Protein AF-0000000084409518 (afdb_homodimer)

Foldseek 3Di:
DPPPPPPPPPPPPPPPPPPPPPPLPAQPQPFKFKKKWFFDPVFKADDPPFDPVDQQSQAQHKIWGKTWMAGDFPVPDPHTFAIKTWMWRWNGADPVQRKTKIKIWIKGFGDDPPDTQKIWIWIGIDIFAAQDKDKTWTPAMDHLQGQWTDIWIWGHHHGSTMIMTIDGTDSVRPSND/DDDPPPPDDPVPPPPPPPPDPPPPPPPFDQDKFKKKWFFDPVFKADDPPFDPVDQQSQAQHKIWGKTWMAGDFPVPDPHTFAIKTWMWRWNGADPVQRKTKIKIWIKGFGDDPPDTQKIWIWIGIDIFAAQDKDKTWTPAMDHLQGRWTDIWIWGHHHGSTMIMTIDGTDVVRPNRD

Solvent-accessible surface area (backbone atoms only — not comparable to full-atom values): 18594 Å² total; per-residue (Å²): 135,85,80,78,79,78,79,77,77,79,77,77,78,79,76,76,80,75,75,76,77,74,73,74,68,73,48,80,49,84,49,74,47,44,29,15,39,40,59,40,79,87,42,53,42,59,57,91,92,56,58,85,86,39,61,63,73,39,24,22,35,61,37,35,41,54,21,50,21,20,49,37,65,81,67,75,54,84,49,72,35,35,36,37,41,38,38,31,39,29,63,36,49,41,78,90,77,56,36,31,47,32,38,33,44,40,31,42,38,30,39,60,84,95,42,76,49,27,28,42,32,33,42,36,77,35,68,43,21,61,71,34,72,50,69,24,17,21,54,28,30,34,67,72,31,35,61,30,32,17,33,35,36,38,35,24,69,35,54,90,37,30,36,25,36,39,38,36,44,38,75,80,21,57,45,42,92,136,79,76,75,77,69,80,76,74,81,70,74,71,75,76,73,73,75,68,76,77,65,73,67,67,77,82,60,53,42,62,67,50,42,28,14,38,40,60,40,78,89,42,52,28,45,33,84,91,56,58,86,85,39,61,64,74,38,42,77,35,52,38,34,40,53,19,50,20,19,48,37,64,82,66,74,50,86,50,72,35,35,36,38,38,36,39,30,40,29,71,38,50,42,78,91,77,55,34,32,47,30,40,33,45,39,30,42,37,33,41,62,83,93,42,76,49,27,29,42,32,35,43,40,80,36,64,45,21,58,70,35,71,52,72,27,50,35,44,13,6,20,67,73,30,36,46,30,33,42,36,34,36,39,36,25,67,36,53,90,39,31,38,24,37,40,37,38,41,41,47,80,21,60,69,46,111

pLDDT: mean 82.07, std 25.5, range [19.03, 98.88]

Sequence (354 aa):
MASVRCVALMVAALALLAGSASAQPPEGCMKTFAVTEKADPATFVVPTGVDPNNMTALTGISAGFTNPVVFGGSGNSNRTAGISHGFCYYFGYDAKEEKTYNYCHTTLVFYYGPAPIGSITFSGPFSDWADSVFENAISGGTGWFAGANGVVKVEVKSALEQYKYVVRLDEKSRQCKMASVRCVALMVAALALLAGSASAQPPEGCMKTFAVTEKADPATFVVPTGVDPNNMTALTGISAGFTNPVVFGGSGNSNRTAGISHGFCYYFGYDAKEEKTYNYCHTTLVFYYGPAPIGSITFSGPFSDWADSVFENAISGGTGWFAGANGVVKVEVKSALEQYKYVVRLDEKSRQCK

InterPro domains:
  IPR034871 Allene oxide cyclase superfamily [SSF141493] (65-157)
  IPR044859 Allene oxide cyclase/Dirigent protein [G3DSA:2.40.480.10] (20-175)

Structure (mmCIF, N/CA/C/O backbone):
data_AF-0000000084409518-model_v1
#
loop_
_entity.id
_entity.type
_entity.pdbx_description
1 polymer 'Dirigent protein'
#
loop_
_atom_site.group_PDB
_atom_site.id
_atom_site.type_symbol
_atom_site.label_atom_id
_atom_site.label_alt_id
_atom_site.label_comp_id
_atom_site.label_asym_id
_atom_site.label_entity_id
_atom_site.label_seq_id
_atom_site.pdbx_PDB_ins_code
_atom_site.Cartn_x
_atom_site.Cartn_y
_atom_site.Cartn_z
_atom_site.occupancy
_atom_site.B_iso_or_equiv
_atom_site.auth_seq_id
_atom_site.auth_comp_id
_atom_site.auth_asym_id
_atom_site.auth_atom_id
_atom_site.pdbx_PDB_model_num
ATOM 1 N N . MET A 1 1 ? 4.258 46.781 -66.312 1 28.88 1 MET A N 1
ATOM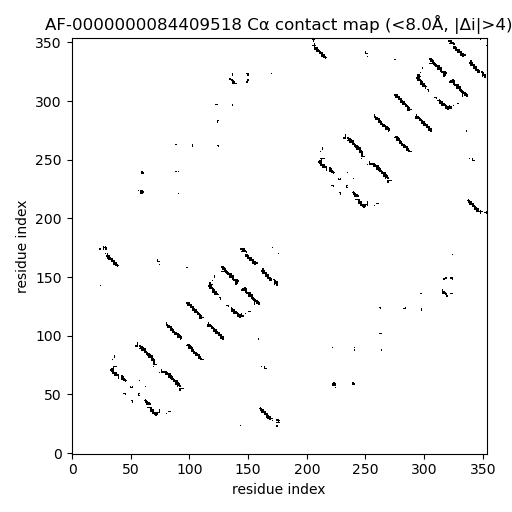 2 C CA . MET A 1 1 ? 4.871 47.125 -65.062 1 28.88 1 MET A CA 1
ATOM 3 C C . MET A 1 1 ? 4.445 46.125 -64 1 28.88 1 MET A C 1
ATOM 5 O O . MET A 1 1 ? 3.287 46.094 -63.562 1 28.88 1 MET A O 1
ATOM 9 N N . ALA A 1 2 ? 4.969 44.812 -64.125 1 32.59 2 ALA A N 1
ATOM 10 C CA . ALA A 1 2 ? 4.684 43.594 -63.344 1 32.59 2 ALA A CA 1
ATOM 11 C C . ALA A 1 2 ? 5 43.781 -61.875 1 32.59 2 ALA A C 1
ATOM 13 O O . ALA A 1 2 ? 6.094 44.219 -61.531 1 32.59 2 ALA A O 1
ATOM 14 N N . SER A 1 3 ? 3.971 44.094 -61.031 1 30.91 3 SER A N 1
ATOM 15 C CA . SER A 1 3 ? 3.998 44.375 -59.594 1 30.91 3 SER A CA 1
ATOM 16 C C . SER A 1 3 ? 4.586 43.188 -58.844 1 30.91 3 SER A C 1
ATOM 18 O O . SER A 1 3 ? 4.082 42.062 -58.906 1 30.91 3 SER A O 1
ATOM 20 N N . VAL A 1 4 ? 5.906 43.125 -58.781 1 33 4 VAL A N 1
ATOM 21 C CA . VAL A 1 4 ? 6.625 42.094 -58.031 1 33 4 VAL A CA 1
ATOM 22 C C . VAL A 1 4 ? 6.199 42.156 -56.562 1 33 4 VAL A C 1
ATOM 24 O O . VAL A 1 4 ? 6.32 43.219 -55.906 1 33 4 VAL A O 1
ATOM 27 N N . ARG A 1 5 ? 5.16 41.344 -56.156 1 30.31 5 ARG A N 1
ATOM 28 C CA . ARG A 1 5 ? 4.664 41.188 -54.781 1 30.31 5 ARG A CA 1
ATOM 29 C C . ARG A 1 5 ? 5.785 40.75 -53.844 1 30.31 5 ARG A C 1
ATOM 31 O O . ARG A 1 5 ? 6.523 39.812 -54.125 1 30.31 5 ARG A O 1
ATOM 38 N N . CYS A 1 6 ? 6.383 41.688 -53.062 1 27.08 6 CYS A N 1
ATOM 39 C CA . CYS A 1 6 ? 7.363 41.531 -52 1 27.08 6 CYS A CA 1
ATOM 40 C C . CYS A 1 6 ? 6.922 40.469 -51 1 27.08 6 CYS A C 1
ATOM 42 O O . CYS A 1 6 ? 5.805 40.531 -50.469 1 27.08 6 CYS A O 1
ATOM 44 N N . VAL A 1 7 ? 7.426 39.219 -51.094 1 30.03 7 VAL A N 1
ATOM 45 C CA . VAL A 1 7 ? 7.316 38.094 -50.219 1 30.03 7 VAL A CA 1
ATOM 46 C C . VAL A 1 7 ? 7.75 38.469 -48.781 1 30.03 7 VAL A C 1
ATOM 48 O O . VAL A 1 7 ? 8.906 38.844 -48.562 1 30.03 7 VAL A O 1
ATOM 51 N N . ALA A 1 8 ? 6.863 39.156 -48 1 28.28 8 ALA A N 1
ATOM 52 C CA . ALA A 1 8 ? 7.141 39.5 -46.594 1 28.28 8 ALA A CA 1
ATOM 53 C C . ALA A 1 8 ? 7.559 38.281 -45.781 1 28.28 8 ALA A C 1
ATOM 55 O O . ALA A 1 8 ? 6.871 37.25 -45.781 1 28.28 8 ALA A O 1
ATOM 56 N N . LEU A 1 9 ? 8.883 38.156 -45.594 1 28.94 9 LEU A N 1
ATOM 57 C CA . LEU A 1 9 ? 9.562 37.219 -44.688 1 28.94 9 LEU A CA 1
ATOM 58 C C . LEU A 1 9 ? 9.016 37.312 -43.281 1 28.94 9 LEU A C 1
ATOM 60 O O . LEU A 1 9 ? 9.125 38.344 -42.625 1 28.94 9 LEU A O 1
ATOM 64 N N . MET A 1 10 ? 7.91 36.594 -42.969 1 25.75 10 MET A N 1
ATOM 65 C CA . MET A 1 10 ? 7.379 36.562 -41.625 1 25.75 10 MET A CA 1
ATOM 66 C C . MET A 1 10 ? 8.414 36.031 -40.656 1 25.75 10 MET A C 1
ATOM 68 O O . MET A 1 10 ? 8.898 34.906 -40.812 1 25.75 10 MET A O 1
ATOM 72 N N . VAL A 1 11 ? 9.312 36.875 -40.125 1 29.89 11 VAL A N 1
ATOM 73 C CA . VAL A 1 11 ? 10.25 36.562 -39.031 1 29.89 11 VAL A CA 1
ATOM 74 C C . VAL A 1 11 ? 9.477 36.062 -37.812 1 29.89 11 VAL A C 1
ATOM 76 O O . VAL A 1 11 ? 8.648 36.781 -37.25 1 29.89 11 VAL A O 1
ATOM 79 N N . ALA A 1 12 ? 9.164 34.75 -37.75 1 27.16 12 ALA A N 1
ATOM 80 C CA . ALA A 1 12 ? 8.562 34.125 -36.562 1 27.16 12 ALA A CA 1
ATOM 81 C C . ALA A 1 12 ? 9.414 34.375 -35.344 1 27.16 12 ALA A C 1
ATOM 83 O O . ALA A 1 12 ? 10.586 34 -35.281 1 27.16 12 ALA A O 1
ATOM 84 N N . ALA A 1 13 ? 9.219 35.5 -34.594 1 27.89 13 ALA A N 1
ATOM 85 C CA . ALA A 1 13 ? 9.836 35.719 -33.281 1 27.89 13 ALA A CA 1
ATOM 86 C C . ALA A 1 13 ? 9.578 34.562 -32.344 1 27.89 13 ALA A C 1
ATOM 88 O O . ALA A 1 13 ? 8.43 34.188 -32.094 1 27.89 13 ALA A O 1
ATOM 89 N N . LEU A 1 14 ? 10.477 33.562 -32.312 1 27.66 14 LEU A N 1
ATOM 90 C CA . LEU A 1 14 ? 10.531 32.531 -31.266 1 27.66 14 LEU A CA 1
ATOM 91 C C . LEU A 1 14 ? 10.594 33.156 -29.875 1 27.66 14 LEU A C 1
ATOM 93 O O . LEU A 1 14 ? 11.602 33.75 -29.516 1 27.66 14 LEU A O 1
ATOM 97 N N . ALA A 1 15 ? 9.484 33.781 -29.344 1 28.36 15 ALA A N 1
ATOM 98 C CA . ALA A 1 15 ? 9.492 34.219 -27.953 1 28.36 15 ALA A CA 1
ATOM 99 C C . ALA A 1 15 ? 9.93 33.094 -27.031 1 28.36 15 ALA A C 1
ATOM 101 O O . ALA A 1 15 ? 9.359 31.984 -27.062 1 28.36 15 ALA A O 1
ATOM 102 N N . LEU A 1 16 ? 11.156 33.125 -26.5 1 28.62 16 LEU A N 1
ATOM 103 C CA . LEU A 1 16 ? 11.703 32.406 -25.375 1 28.62 16 LEU A CA 1
ATOM 104 C C . LEU A 1 16 ? 10.805 32.531 -24.141 1 28.62 16 LEU A C 1
ATOM 106 O O . LEU A 1 16 ? 10.602 33.625 -23.625 1 28.62 16 LEU A O 1
ATOM 110 N N . LEU A 1 17 ? 9.719 31.734 -24.031 1 29.19 17 LEU A N 1
ATOM 111 C CA . LEU A 1 17 ? 9.031 31.594 -22.75 1 29.19 17 LEU A CA 1
ATOM 112 C C . LEU A 1 17 ? 10.023 31.422 -21.609 1 29.19 17 LEU A C 1
ATOM 114 O O . LEU A 1 17 ? 10.742 30.422 -21.547 1 29.19 17 LEU A O 1
ATOM 118 N N . ALA A 1 18 ? 10.586 32.562 -21.031 1 30.42 18 ALA A N 1
ATOM 119 C CA . ALA A 1 18 ? 11.258 32.625 -19.734 1 30.42 18 ALA A CA 1
ATOM 120 C C . ALA A 1 18 ? 10.492 31.828 -18.672 1 30.42 18 ALA A C 1
ATOM 122 O O . ALA A 1 18 ? 9.297 32.062 -18.469 1 30.42 18 ALA A O 1
ATOM 123 N N . GLY A 1 19 ? 10.828 30.578 -18.406 1 30.22 19 GLY A N 1
ATOM 124 C CA . GLY A 1 19 ? 10.438 29.797 -17.25 1 30.22 19 GLY A CA 1
ATOM 125 C C . GLY A 1 19 ? 10.477 30.594 -15.953 1 30.22 19 GLY A C 1
ATOM 126 O O . GLY A 1 19 ? 11.492 31.203 -15.617 1 30.22 19 GLY A O 1
ATOM 127 N N . SER A 1 20 ? 9.359 31.297 -15.5 1 33.41 20 SER A N 1
ATOM 128 C CA . SER A 1 20 ? 9.219 31.875 -14.172 1 33.41 20 SER A CA 1
ATOM 129 C C . SER A 1 20 ? 9.938 31.031 -13.125 1 33.41 20 SER A C 1
ATOM 131 O O . SER A 1 20 ? 9.766 29.812 -13.078 1 33.41 20 SER A O 1
ATOM 133 N N . ALA A 1 21 ? 11.031 31.578 -12.633 1 34.56 21 ALA A N 1
ATOM 134 C CA . ALA A 1 21 ? 11.727 31.141 -11.422 1 34.56 21 ALA A CA 1
ATOM 135 C C . ALA A 1 21 ? 10.742 30.922 -10.273 1 34.56 21 ALA A C 1
ATOM 137 O O . ALA A 1 21 ? 10.172 31.891 -9.758 1 34.56 21 ALA A O 1
ATOM 138 N N . SER A 1 22 ? 9.883 29.953 -10.297 1 34.78 22 SER A N 1
ATOM 139 C CA . SER A 1 22 ? 9.109 29.688 -9.086 1 34.78 22 SER A CA 1
ATOM 140 C C . SER A 1 22 ? 9.977 29.844 -7.836 1 34.78 22 SER A C 1
ATOM 142 O O . SER A 1 22 ? 11.039 29.234 -7.734 1 34.78 22 SER A O 1
ATOM 144 N N . ALA A 1 23 ? 9.953 31.031 -7.215 1 36.44 23 ALA A N 1
ATOM 145 C CA . ALA A 1 23 ? 10.469 31.359 -5.883 1 36.44 23 ALA A CA 1
ATOM 146 C C . ALA A 1 23 ? 10.367 30.141 -4.957 1 36.44 23 ALA A C 1
ATOM 148 O O . ALA A 1 23 ? 9.32 29.5 -4.883 1 36.44 23 ALA A O 1
ATOM 149 N N . GLN A 1 24 ? 11.5 29.656 -4.66 1 33.62 24 GLN A N 1
ATOM 150 C CA . GLN A 1 24 ? 11.633 28.578 -3.688 1 33.62 24 GLN A CA 1
ATOM 151 C C . GLN A 1 24 ? 10.953 28.922 -2.371 1 33.62 24 GLN A C 1
ATOM 153 O O . GLN A 1 24 ? 11.219 29.984 -1.788 1 33.62 24 GLN A O 1
ATOM 158 N N . PRO A 1 25 ? 9.719 28.719 -2.016 1 36.47 25 PRO A N 1
ATOM 159 C CA . PRO A 1 25 ? 9.188 29.109 -0.708 1 36.47 25 PRO A CA 1
ATOM 160 C C . PRO A 1 25 ? 10.234 29.031 0.402 1 36.47 25 PRO A C 1
ATOM 162 O O . PRO A 1 25 ? 11.18 28.25 0.301 1 36.47 25 PRO A O 1
ATOM 165 N N . PRO A 1 26 ? 10.328 30.078 1.303 1 34.62 26 PRO A N 1
ATOM 166 C CA . PRO A 1 26 ? 11.242 30.125 2.445 1 34.62 26 PRO A CA 1
ATOM 167 C C . PRO A 1 26 ? 11.375 28.781 3.148 1 34.62 26 PRO A C 1
ATOM 169 O O . PRO A 1 26 ? 10.516 27.906 2.99 1 34.62 26 PRO A O 1
ATOM 172 N N . GLU A 1 27 ? 12.32 28.672 4.105 1 36.78 27 GLU A N 1
ATOM 173 C CA . GLU A 1 27 ? 12.93 27.625 4.926 1 36.78 27 GLU A CA 1
ATOM 174 C C . GLU A 1 27 ? 11.891 26.938 5.812 1 36.78 27 GLU A C 1
ATOM 176 O O . GLU A 1 27 ? 12.227 26.047 6.59 1 36.78 27 GLU A O 1
ATOM 181 N N . GLY A 1 28 ? 10.727 27.719 6.129 1 38 28 GLY A N 1
ATOM 182 C CA . GLY A 1 28 ? 10.109 27.062 7.27 1 38 28 GLY A CA 1
ATOM 183 C C . GLY A 1 28 ? 9.797 25.609 7.027 1 38 28 GLY A C 1
ATOM 184 O O . GLY A 1 28 ? 9.023 25.266 6.129 1 38 28 GLY A O 1
ATOM 185 N N . CYS A 1 29 ? 10.766 24.828 7.16 1 45.62 29 CYS A N 1
ATOM 186 C CA . CYS A 1 29 ? 10.961 23.406 6.914 1 45.62 29 CYS A CA 1
ATOM 187 C C . CYS A 1 29 ? 9.719 22.609 7.316 1 45.62 29 CYS A C 1
ATOM 189 O O . CYS A 1 29 ? 9.383 22.531 8.5 1 45.62 29 CYS A O 1
ATOM 191 N N . MET A 1 30 ? 8.602 22.641 6.777 1 50.19 30 MET A N 1
ATOM 192 C CA . MET A 1 30 ? 7.445 21.75 6.84 1 50.19 30 MET A CA 1
ATOM 193 C C . MET A 1 30 ? 7.879 20.312 7.09 1 50.19 30 MET A C 1
ATOM 195 O O . MET A 1 30 ? 8.266 19.594 6.156 1 50.19 30 MET A O 1
ATOM 199 N N . LYS A 1 31 ? 8.031 19.766 8.625 1 69.06 31 LYS A N 1
ATOM 200 C CA . LYS A 1 31 ? 8.305 18.531 9.359 1 69.06 31 LYS A CA 1
ATOM 201 C C . LYS A 1 31 ? 7.008 17.844 9.766 1 69.06 31 LYS A C 1
ATOM 203 O O . LYS A 1 31 ? 5.941 18.453 9.766 1 69.06 31 LYS A O 1
ATOM 208 N N . THR A 1 32 ? 6.293 17.688 10.953 1 90.5 32 THR A N 1
ATOM 209 C CA . THR A 1 32 ? 5.105 16.891 11.242 1 90.5 32 THR A CA 1
ATOM 210 C C . THR A 1 32 ? 3.859 17.766 11.273 1 90.5 32 THR A C 1
ATOM 212 O O . THR A 1 32 ? 3.883 18.859 11.844 1 90.5 32 THR A O 1
ATOM 215 N N . PHE A 1 33 ? 2.789 17.516 10.398 1 94.25 33 PHE A N 1
ATOM 216 C CA . PHE A 1 33 ? 1.493 18.172 10.508 1 94.25 33 PHE A CA 1
ATOM 217 C C . PHE A 1 33 ? 0.36 17.156 10.375 1 94.25 33 PHE A C 1
ATOM 219 O O . PHE A 1 33 ? 0.585 16.016 9.984 1 94.25 33 PHE A O 1
ATOM 226 N N . ALA A 1 34 ? -0.846 17.656 10.82 1 97.06 34 ALA A N 1
ATOM 227 C CA . ALA A 1 34 ? -1.989 16.75 10.789 1 97.06 34 ALA A CA 1
ATOM 228 C C . ALA A 1 34 ? -3.135 17.328 9.969 1 97.06 34 ALA A C 1
ATOM 230 O O . ALA A 1 34 ? -3.395 18.531 10.023 1 97.06 34 ALA A O 1
ATOM 231 N N . VAL A 1 35 ? -3.758 16.5 9.203 1 97.81 35 VAL A N 1
ATOM 232 C CA . VAL A 1 35 ? -5.008 16.812 8.516 1 97.81 35 VAL A CA 1
ATOM 233 C C . VAL A 1 35 ? -6.008 15.68 8.719 1 97.81 35 VAL A C 1
ATOM 235 O O . VAL A 1 35 ? -5.629 14.578 9.109 1 97.81 35 VAL A O 1
ATOM 238 N N . THR A 1 36 ? -7.273 16 8.477 1 98.38 36 THR A N 1
ATOM 239 C CA . THR A 1 36 ? -8.312 14.992 8.609 1 98.38 36 THR A CA 1
ATOM 240 C C . THR A 1 36 ? -9.156 14.914 7.344 1 98.38 36 THR A C 1
ATOM 242 O O . THR A 1 36 ? -9.648 15.93 6.848 1 98.38 36 THR A O 1
ATOM 245 N N . GLU A 1 37 ? -9.227 13.703 6.801 1 98.38 37 GLU A N 1
ATOM 246 C CA . GLU A 1 37 ? -10.125 13.406 5.688 1 98.38 37 GLU A CA 1
ATOM 247 C C . GLU A 1 37 ? -11.531 13.094 6.18 1 98.38 37 GLU A C 1
ATOM 249 O O . GLU A 1 37 ? -11.711 12.336 7.137 1 98.38 37 GLU A O 1
ATOM 254 N N . LYS A 1 38 ? -12.492 13.672 5.535 1 97.25 38 LYS A N 1
ATOM 255 C CA . LYS A 1 38 ? -13.898 13.367 5.773 1 97.25 38 LYS A CA 1
ATOM 256 C C . LYS A 1 38 ? -14.531 12.688 4.562 1 97.25 38 LYS A C 1
ATOM 258 O O . LYS A 1 38 ? -14.672 13.305 3.504 1 97.25 38 LYS A O 1
ATOM 263 N N . ALA A 1 39 ? -14.875 11.453 4.789 1 96.31 39 ALA A N 1
ATOM 264 C CA . ALA A 1 39 ? -15.445 10.695 3.682 1 96.31 39 ALA A CA 1
ATOM 265 C C . ALA A 1 39 ? -16.719 11.359 3.156 1 96.31 39 ALA A C 1
ATOM 267 O O . ALA A 1 39 ? -17.578 11.773 3.938 1 96.31 39 ALA A O 1
ATOM 268 N N . ASP A 1 40 ? -16.797 11.469 1.882 1 95.94 40 ASP A N 1
ATOM 269 C CA . ASP A 1 40 ? -17.969 11.969 1.187 1 95.94 40 ASP A CA 1
ATOM 270 C C . ASP A 1 40 ? -18.609 10.875 0.327 1 95.94 40 ASP A C 1
ATOM 272 O O . ASP A 1 40 ? -18.094 10.555 -0.751 1 95.94 40 ASP A O 1
ATOM 276 N N . PRO A 1 41 ? -19.766 10.32 0.764 1 94.12 41 PRO A N 1
ATOM 277 C CA . PRO A 1 41 ? -20.391 9.242 -0.004 1 94.12 41 PRO A CA 1
ATOM 278 C C . PRO A 1 41 ? -20.734 9.648 -1.436 1 94.12 41 PRO A C 1
ATOM 280 O O . PRO A 1 41 ? -20.812 8.797 -2.322 1 94.12 41 PRO A O 1
ATOM 283 N N . ALA A 1 42 ? -20.828 10.898 -1.647 1 95.44 42 ALA A N 1
ATOM 284 C CA . ALA A 1 42 ? -21.219 11.383 -2.971 1 95.44 42 ALA A CA 1
ATOM 285 C C . ALA A 1 42 ? -20.094 11.188 -3.979 1 95.44 42 ALA A C 1
ATOM 287 O O . ALA A 1 42 ? -20.328 11.188 -5.191 1 95.44 42 ALA A O 1
ATOM 288 N N . THR A 1 43 ? -18.906 11.086 -3.547 1 96.5 43 THR A N 1
ATOM 289 C CA . THR A 1 43 ? -17.781 10.992 -4.457 1 96.5 43 THR A CA 1
ATOM 290 C C . THR A 1 43 ? -17.266 9.562 -4.527 1 96.5 43 THR A C 1
ATOM 292 O O . THR A 1 43 ? -16.359 9.258 -5.309 1 96.5 43 THR A O 1
ATOM 295 N N . PHE A 1 44 ? -17.844 8.648 -3.717 1 97.12 44 PHE A N 1
ATOM 296 C CA . PHE A 1 44 ? -17.422 7.254 -3.691 1 97.12 44 PHE A CA 1
ATOM 297 C C . PHE A 1 44 ? -17.797 6.547 -4.984 1 97.12 44 PHE A C 1
ATOM 299 O O . PHE A 1 44 ? -18.953 6.598 -5.41 1 97.12 44 PHE A O 1
ATOM 306 N N . VAL A 1 45 ? -16.844 5.906 -5.695 1 97.19 45 VAL A N 1
ATOM 307 C CA . VAL A 1 45 ? -17.047 5.324 -7.02 1 97.19 45 VAL A CA 1
ATOM 308 C C . VAL A 1 45 ? -16.734 3.828 -6.977 1 97.19 45 VAL A C 1
ATOM 310 O O . VAL A 1 45 ? -15.664 3.42 -6.527 1 97.19 45 VAL A O 1
ATOM 313 N N . VAL A 1 46 ? -17.672 3.051 -7.434 1 96.75 46 VAL A N 1
ATOM 314 C CA . VAL A 1 46 ? -17.531 1.604 -7.555 1 96.75 46 VAL A CA 1
ATOM 315 C C . VAL A 1 46 ? -17.891 1.162 -8.969 1 96.75 46 VAL A C 1
ATOM 317 O O . VAL A 1 46 ? -18.469 1.93 -9.734 1 96.75 46 VAL A O 1
ATOM 320 N N . PRO A 1 47 ? -17.453 -0.086 -9.445 1 94.5 47 PRO A N 1
ATOM 321 C CA . PRO A 1 47 ? -17.859 -0.565 -10.773 1 94.5 47 PRO A CA 1
ATOM 322 C C . PRO A 1 47 ? -19.375 -0.573 -10.969 1 94.5 47 PRO A C 1
ATOM 324 O O . PRO A 1 47 ? -20.125 -0.755 -10 1 94.5 47 PRO A O 1
ATOM 327 N N . THR A 1 48 ? -19.75 -0.404 -12.219 1 94 48 THR A N 1
ATOM 328 C CA . THR A 1 48 ? -21.172 -0.489 -12.555 1 94 48 THR A CA 1
ATOM 329 C C . THR A 1 48 ? -21.766 -1.812 -12.078 1 94 48 THR A C 1
ATOM 331 O O . THR A 1 48 ? -21.141 -2.867 -12.242 1 94 48 THR A O 1
ATOM 334 N N . GLY A 1 49 ? -22.922 -1.71 -11.422 1 93.56 49 GLY A N 1
ATOM 335 C CA . GLY A 1 49 ? -23.609 -2.906 -10.961 1 93.56 49 GLY A CA 1
ATOM 336 C C . GLY A 1 49 ? -23.312 -3.242 -9.508 1 93.56 49 GLY A C 1
ATOM 337 O O . GLY A 1 49 ? -23.984 -4.086 -8.914 1 93.56 49 GLY A O 1
ATOM 338 N N . VAL A 1 50 ? -22.344 -2.67 -8.984 1 94.62 50 VAL A N 1
ATOM 339 C CA . VAL A 1 50 ? -22.016 -2.902 -7.578 1 94.62 50 VAL A CA 1
ATOM 340 C C . VAL A 1 50 ? -22.703 -1.854 -6.707 1 94.62 50 VAL A C 1
ATOM 342 O O . VAL A 1 50 ? -22.688 -0.663 -7.027 1 94.62 50 VAL A O 1
ATOM 345 N N . ASP A 1 51 ? -23.328 -2.279 -5.621 1 93.94 51 ASP A N 1
ATOM 346 C CA . ASP A 1 51 ? -23.938 -1.373 -4.656 1 93.94 51 ASP A CA 1
ATOM 347 C C . ASP A 1 51 ? -22.891 -0.767 -3.725 1 93.94 51 ASP A C 1
ATOM 349 O O . ASP A 1 51 ? -22.312 -1.466 -2.887 1 93.94 51 ASP A O 1
ATOM 353 N N . PRO A 1 52 ? -22.688 0.526 -3.795 1 92.69 52 PRO A N 1
ATOM 354 C CA . PRO A 1 52 ? -21.656 1.149 -2.959 1 92.69 52 PRO A CA 1
ATOM 355 C C . PRO A 1 52 ? -22 1.112 -1.473 1 92.69 52 PRO A C 1
ATOM 357 O O . PRO A 1 52 ? -21.141 1.368 -0.626 1 92.69 52 PRO A O 1
ATOM 360 N N . ASN A 1 53 ? -23.25 0.759 -1.143 1 91.5 53 ASN A N 1
ATOM 361 C CA . ASN A 1 53 ? -23.672 0.717 0.254 1 91.5 53 ASN A CA 1
ATOM 362 C C . ASN A 1 53 ? -23.547 -0.689 0.835 1 91.5 53 ASN A C 1
ATOM 364 O O . ASN A 1 53 ? -23.781 -0.895 2.027 1 91.5 53 ASN A O 1
ATOM 368 N N . ASN A 1 54 ? -23.203 -1.61 0.031 1 92.81 54 ASN A N 1
ATOM 369 C CA . ASN A 1 54 ? -22.969 -2.986 0.456 1 92.81 54 ASN A CA 1
ATOM 370 C C . ASN A 1 54 ? -21.469 -3.301 0.533 1 92.81 54 ASN A C 1
ATOM 372 O O . ASN A 1 54 ? -20.875 -3.721 -0.456 1 92.81 54 ASN A O 1
ATOM 376 N N . MET A 1 55 ? -20.922 -3.186 1.717 1 90.12 55 MET A N 1
ATOM 377 C CA . MET A 1 55 ? -19.484 -3.324 1.905 1 90.12 55 MET A CA 1
ATOM 378 C C . MET A 1 55 ? -19.031 -4.734 1.548 1 90.12 55 MET A C 1
ATOM 380 O O . MET A 1 55 ? -17.906 -4.922 1.082 1 90.12 55 MET A O 1
ATOM 384 N N . THR A 1 56 ? -19.859 -5.707 1.754 1 91.44 56 THR A N 1
ATOM 385 C CA . THR A 1 56 ? -19.516 -7.078 1.403 1 91.44 56 THR A CA 1
ATOM 386 C C . THR A 1 56 ? -19.328 -7.223 -0.104 1 91.44 56 THR A C 1
ATOM 388 O O . THR A 1 56 ? -18.484 -7.992 -0.559 1 91.44 56 THR A O 1
ATOM 391 N N . ALA A 1 57 ? -20.062 -6.453 -0.848 1 92.75 57 ALA A N 1
ATOM 392 C CA . ALA A 1 57 ? -20.016 -6.52 -2.307 1 92.75 57 ALA A CA 1
ATOM 393 C C . ALA A 1 57 ? -18.719 -5.926 -2.842 1 92.75 57 ALA A C 1
ATOM 395 O O . ALA A 1 57 ? -18.391 -6.109 -4.016 1 92.75 57 ALA A O 1
ATOM 396 N N . LEU A 1 58 ? -17.984 -5.238 -2.008 1 94.81 58 LEU A N 1
ATOM 397 C CA . LEU A 1 58 ? -16.75 -4.578 -2.453 1 94.81 58 LEU A CA 1
ATOM 398 C C . LEU A 1 58 ? -15.578 -5.547 -2.428 1 94.81 58 LEU A C 1
ATOM 400 O O . LEU A 1 58 ? -14.508 -5.238 -2.959 1 94.81 58 LEU A O 1
ATOM 404 N N . THR A 1 59 ? -15.805 -6.715 -1.872 1 94.75 59 THR A N 1
ATOM 405 C CA . THR A 1 59 ? -14.711 -7.668 -1.761 1 94.75 59 THR A CA 1
ATOM 406 C C . THR A 1 59 ? -14.141 -8 -3.137 1 94.75 59 THR A C 1
ATOM 40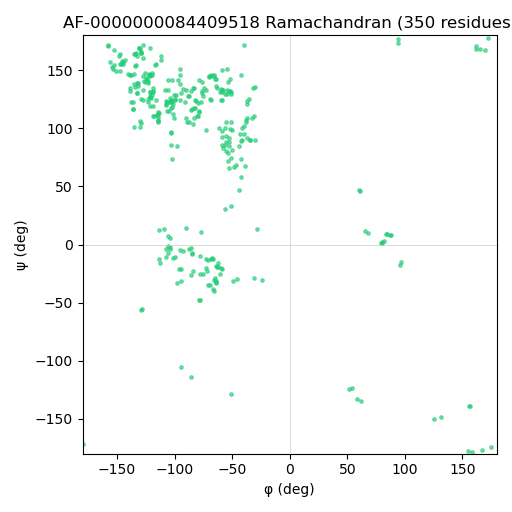8 O O . THR A 1 59 ? -14.883 -8.383 -4.047 1 94.75 59 THR A O 1
ATOM 411 N N . GLY A 1 60 ? -12.867 -7.805 -3.275 1 96.88 60 GLY A N 1
ATOM 412 C CA . GLY A 1 60 ? -12.172 -8.195 -4.492 1 96.88 60 GLY A CA 1
ATOM 413 C C . GLY A 1 60 ? -12.203 -7.129 -5.566 1 96.88 60 GLY A C 1
ATOM 414 O O . GLY A 1 60 ? -11.797 -7.375 -6.707 1 96.88 60 GLY A O 1
ATOM 415 N N . ILE A 1 61 ? -12.672 -5.965 -5.234 1 96.56 61 ILE A N 1
ATOM 416 C CA . ILE A 1 61 ? -12.68 -4.926 -6.254 1 96.56 61 ILE A CA 1
ATOM 417 C C . ILE A 1 61 ? -12.023 -3.658 -5.707 1 96.56 61 ILE A C 1
ATOM 419 O O . ILE A 1 61 ? -11.773 -3.551 -4.508 1 96.56 61 ILE A O 1
ATOM 423 N N . SER A 1 62 ? -11.742 -2.809 -6.688 1 97.31 62 SER A N 1
ATOM 424 C CA . SER A 1 62 ? -11.258 -1.479 -6.328 1 97.31 62 SER A CA 1
ATOM 425 C C . SER A 1 62 ? -12.398 -0.467 -6.293 1 97.31 62 SER A C 1
ATOM 427 O O . SER A 1 62 ? -13.344 -0.561 -7.078 1 97.31 62 SER A O 1
ATOM 429 N N . ALA A 1 63 ? -12.297 0.471 -5.402 1 97.69 63 ALA A N 1
ATOM 430 C CA . ALA A 1 63 ? -13.211 1.605 -5.312 1 97.69 63 ALA A CA 1
ATOM 431 C C . ALA A 1 63 ? -12.453 2.912 -5.113 1 97.69 63 ALA A C 1
ATOM 433 O O . ALA A 1 63 ? -11.398 2.932 -4.473 1 97.69 63 ALA A O 1
ATOM 434 N N . GLY A 1 64 ? -13.016 3.947 -5.68 1 98.06 64 GLY A N 1
ATOM 435 C CA . GLY A 1 64 ? -12.359 5.242 -5.664 1 98.06 64 GLY A CA 1
ATOM 436 C C . GLY A 1 64 ? -13.078 6.273 -4.816 1 98.06 64 GLY A C 1
ATOM 437 O O . GLY A 1 64 ? -14.25 6.094 -4.477 1 98.06 64 GLY A O 1
ATOM 438 N N . PHE A 1 65 ? -12.328 7.375 -4.449 1 98.06 65 PHE A N 1
ATOM 439 C CA . PHE A 1 65 ? -12.898 8.438 -3.631 1 98.06 65 PHE A CA 1
ATOM 440 C C . PHE A 1 65 ? -12.234 9.773 -3.943 1 98.06 65 PHE A C 1
ATOM 442 O O . PHE A 1 65 ? -11.094 9.812 -4.41 1 98.06 65 PHE A O 1
ATOM 449 N N . THR A 1 66 ? -12.914 10.828 -3.812 1 98.44 66 THR A N 1
ATOM 450 C CA . THR A 1 66 ? -12.461 12.211 -3.703 1 98.44 66 THR A CA 1
ATOM 451 C C . THR A 1 66 ? -13.102 12.891 -2.498 1 98.44 66 THR A C 1
ATOM 453 O O . THR A 1 66 ? -14.273 13.25 -2.535 1 98.44 66 THR A O 1
ATOM 456 N N . ASN A 1 67 ? -12.344 13.07 -1.43 1 98.25 67 ASN A N 1
ATOM 457 C CA . ASN A 1 67 ? -12.914 13.531 -0.167 1 98.25 67 ASN A CA 1
ATOM 458 C C . ASN A 1 67 ? -12.289 14.852 0.275 1 98.25 67 ASN A C 1
ATOM 460 O O . ASN A 1 67 ? -11.102 15.086 0.055 1 98.25 67 ASN A O 1
ATOM 464 N N . PRO A 1 68 ? -13.078 15.711 0.923 1 97.62 68 PRO A N 1
ATOM 465 C CA . PRO A 1 68 ? -12.477 16.906 1.509 1 97.62 68 PRO A CA 1
ATOM 466 C C . PRO A 1 68 ? -11.516 16.594 2.652 1 97.62 68 PRO A C 1
ATOM 468 O O . PRO A 1 68 ? -11.727 15.617 3.387 1 97.62 68 PRO A O 1
ATOM 471 N N . VAL A 1 69 ? -10.484 17.391 2.756 1 98.12 69 VAL A N 1
ATOM 472 C CA . VAL A 1 69 ? -9.492 17.328 3.826 1 98.12 69 VAL A CA 1
ATOM 473 C C . VAL A 1 69 ? -9.43 18.656 4.562 1 98.12 69 VAL A C 1
ATOM 475 O O . VAL A 1 69 ? -9.383 19.719 3.938 1 98.12 69 VAL A O 1
ATOM 478 N N . VAL A 1 70 ? -9.477 18.625 5.902 1 97.38 70 VAL A N 1
ATOM 479 C CA . VAL A 1 70 ? -9.438 19.844 6.711 1 97.38 70 VAL A CA 1
ATOM 480 C C . VAL A 1 70 ? -8.18 19.844 7.578 1 97.38 70 VAL A C 1
ATOM 482 O O . VAL A 1 70 ? -7.629 18.781 7.887 1 97.38 70 VAL A O 1
ATOM 485 N N . PHE A 1 71 ? -7.746 21.016 7.938 1 95.25 71 PHE A N 1
ATOM 486 C CA . PHE A 1 71 ? -6.559 21.125 8.773 1 95.25 71 PHE A CA 1
ATOM 487 C C . PHE A 1 71 ? -6.84 20.625 10.188 1 95.25 71 PHE A C 1
ATOM 489 O O . PHE A 1 71 ? -7.926 20.844 10.727 1 95.25 71 PHE A O 1
ATOM 496 N N . GLY A 1 72 ? -5.789 19.984 10.789 1 93.38 72 GLY A N 1
ATOM 497 C CA . GLY A 1 72 ? -5.887 19.547 12.172 1 93.38 72 GLY A CA 1
ATOM 498 C C . GLY A 1 72 ? -6.344 18.109 12.312 1 93.38 72 GLY A C 1
ATOM 499 O O . GLY A 1 72 ? -6.781 17.5 11.336 1 93.38 72 GLY A O 1
ATOM 500 N N . GLY A 1 73 ? -6.328 17.578 13.555 1 92.06 73 GLY A N 1
ATOM 501 C CA . GLY A 1 73 ? -6.586 16.172 13.797 1 92.06 73 GLY A CA 1
ATOM 502 C C . GLY A 1 73 ? -7.949 15.906 14.406 1 92.06 73 GLY A C 1
ATOM 503 O O . GLY A 1 73 ? -8.398 14.758 14.461 1 92.06 73 GLY A O 1
ATOM 504 N N . SER A 1 74 ? -8.648 16.875 14.773 1 87.19 74 SER A N 1
ATOM 505 C CA . SER A 1 74 ? -9.891 16.672 15.5 1 87.19 74 SER A CA 1
ATOM 506 C C . SER A 1 74 ? -11.023 16.25 14.562 1 87.19 74 SER A C 1
ATOM 508 O O . SER A 1 74 ? -11.969 15.586 14.977 1 87.19 74 SER A O 1
ATOM 510 N N . GLY A 1 75 ? -10.906 16.594 13.375 1 83.81 75 GLY A N 1
ATOM 511 C CA . GLY A 1 75 ? -11.984 16.344 12.43 1 83.81 75 GLY A CA 1
ATOM 512 C C . GLY A 1 75 ? -13.109 17.359 12.523 1 83.81 75 GLY A C 1
ATOM 513 O O . GLY A 1 75 ? -14.062 17.312 11.742 1 83.81 75 GLY A O 1
ATOM 514 N N . ASN A 1 76 ? -12.977 18.312 13.391 1 87.94 76 ASN A N 1
ATOM 515 C CA . ASN A 1 76 ? -14.039 19.281 13.602 1 87.94 76 ASN A CA 1
ATOM 516 C C . ASN A 1 76 ? -13.703 20.625 12.984 1 87.94 76 ASN A C 1
ATOM 518 O O . ASN A 1 76 ? -14.508 21.562 13.031 1 87.94 76 ASN A O 1
ATOM 522 N N . SER A 1 77 ? -12.578 20.703 12.43 1 87 77 SER A N 1
ATOM 523 C CA . SER A 1 77 ? -12.195 21.953 11.773 1 87 77 SER A CA 1
ATOM 524 C C . SER A 1 77 ? -13.039 22.203 10.523 1 87 77 SER A C 1
ATOM 526 O O . SER A 1 77 ? -13.445 21.266 9.844 1 87 77 SER A O 1
ATOM 528 N N . ASN A 1 78 ? -13.32 23.453 10.242 1 87.38 78 ASN A N 1
ATOM 529 C CA . ASN A 1 78 ? -13.945 23.844 8.984 1 87.38 78 ASN A CA 1
ATOM 530 C C . ASN A 1 78 ? -12.945 24.516 8.039 1 87.38 78 ASN A C 1
ATOM 532 O O . ASN A 1 78 ? -13.336 25.062 7.008 1 87.38 78 ASN A O 1
ATOM 536 N N . ARG A 1 79 ? -11.75 24.5 8.414 1 92.88 79 ARG A N 1
ATOM 537 C CA . ARG A 1 79 ? -10.727 25.078 7.539 1 92.88 79 ARG A CA 1
ATOM 538 C C . ARG A 1 79 ? -10.242 24.047 6.52 1 92.88 79 ARG A C 1
ATOM 540 O O . ARG A 1 79 ? -9.531 23.094 6.875 1 92.88 79 ARG A O 1
ATOM 547 N N . THR A 1 80 ? -10.477 24.312 5.32 1 94.06 80 THR A N 1
ATOM 548 C CA . THR A 1 80 ? -10.164 23.375 4.246 1 94.06 80 THR A CA 1
ATOM 549 C C . THR A 1 80 ? -8.672 23.359 3.959 1 94.06 80 THR A C 1
ATOM 551 O O . THR A 1 80 ? -8.039 24.406 3.836 1 94.06 80 THR A O 1
ATOM 554 N N . ALA A 1 81 ? -8.094 22.234 3.896 1 96.62 81 ALA A N 1
ATOM 555 C CA . ALA A 1 81 ? -6.703 22.047 3.488 1 96.62 81 ALA A CA 1
ATOM 556 C C . ALA A 1 81 ? -6.613 21.641 2.021 1 96.62 81 ALA A C 1
ATOM 558 O O . ALA A 1 81 ? -5.633 21.953 1.342 1 96.62 81 ALA A O 1
ATOM 559 N N . GLY A 1 82 ? -7.605 20.891 1.532 1 98.06 82 GLY A N 1
ATOM 560 C CA . GLY A 1 82 ? -7.625 20.375 0.172 1 98.06 82 GLY A CA 1
ATOM 561 C C . GLY A 1 82 ? -8.5 19.156 0.014 1 98.06 82 GLY A C 1
ATOM 562 O O . GLY A 1 82 ? -9.633 19.125 0.486 1 98.06 82 GLY A O 1
ATOM 563 N N . ILE A 1 83 ? -7.965 18.156 -0.803 1 98.56 83 ILE A N 1
ATOM 564 C CA . ILE A 1 83 ? -8.734 16.938 -1.025 1 98.56 83 ILE A CA 1
ATOM 565 C C . ILE A 1 83 ? -7.824 15.727 -0.873 1 98.56 83 ILE A C 1
ATOM 567 O O . ILE A 1 83 ? -6.602 15.836 -0.99 1 98.56 83 ILE A O 1
ATOM 571 N N . SER A 1 84 ? -8.422 14.656 -0.519 1 98.75 84 SER A N 1
ATOM 572 C CA . SER A 1 84 ? -7.848 13.32 -0.637 1 98.75 84 SER A CA 1
ATOM 573 C C . SER A 1 84 ? -8.43 12.57 -1.833 1 98.75 84 SER A C 1
ATOM 575 O O . SER A 1 84 ? -9.641 12.391 -1.932 1 98.75 84 SER A O 1
ATOM 577 N N . HIS A 1 85 ? -7.598 12.219 -2.779 1 98.75 85 HIS A N 1
ATOM 578 C CA . HIS A 1 85 ? -7.98 11.5 -3.99 1 98.75 85 HIS A CA 1
ATOM 579 C C . HIS A 1 85 ? -7.223 10.18 -4.109 1 98.75 85 HIS A C 1
ATOM 581 O O . HIS A 1 85 ? -6 10.148 -3.973 1 98.75 85 HIS A O 1
ATOM 587 N N . GLY A 1 86 ? -8.023 9.117 -4.301 1 98.62 86 GLY A N 1
ATOM 588 C CA . GLY A 1 86 ? -7.363 7.82 -4.371 1 98.62 86 GLY A CA 1
ATOM 589 C C . GLY A 1 86 ? -8.328 6.672 -4.594 1 98.62 86 GLY A C 1
ATOM 590 O O . GLY A 1 86 ? -9.477 6.887 -4.984 1 98.62 86 GLY A O 1
ATOM 591 N N . PHE A 1 87 ? -7.777 5.449 -4.48 1 98.62 87 PHE A N 1
ATOM 592 C CA . PHE A 1 87 ? -8.586 4.234 -4.559 1 98.62 87 PHE A CA 1
ATOM 593 C C . PHE A 1 87 ? -8 3.141 -3.674 1 98.62 87 PHE A C 1
ATOM 595 O O . PHE A 1 87 ? -6.82 3.191 -3.309 1 98.62 87 PHE A O 1
ATOM 602 N N . CYS A 1 88 ? -8.891 2.27 -3.309 1 98.25 88 CYS A N 1
ATOM 603 C CA . CYS A 1 88 ? -8.5 1.125 -2.494 1 98.25 88 CYS A CA 1
ATOM 604 C C . CYS A 1 88 ? -8.93 -0.182 -3.148 1 98.25 88 CYS A C 1
ATOM 606 O O . CYS A 1 88 ? -9.953 -0.233 -3.828 1 98.25 88 CYS A O 1
ATOM 608 N N . TYR A 1 89 ? -8.102 -1.173 -3.082 1 98.5 89 TYR A N 1
ATOM 609 C CA . TYR A 1 89 ? -8.547 -2.547 -3.289 1 98.5 89 TYR A CA 1
ATOM 610 C C . TYR A 1 89 ? -9.078 -3.148 -1.994 1 98.5 89 TYR A C 1
ATOM 612 O O . TYR A 1 89 ? -8.398 -3.115 -0.964 1 98.5 89 TYR A O 1
ATOM 620 N N . TYR A 1 90 ? -10.281 -3.795 -2.084 1 97.69 90 TYR A N 1
ATOM 621 C CA . TYR A 1 90 ? -10.945 -4.312 -0.892 1 97.69 90 TYR A CA 1
ATOM 622 C C . TYR A 1 90 ? -10.727 -5.812 -0.753 1 97.69 90 TYR A C 1
ATOM 624 O O . TYR A 1 90 ? -11.039 -6.578 -1.667 1 97.69 90 TYR A O 1
ATOM 632 N N . PHE A 1 91 ? -10.289 -6.234 0.404 1 96.94 91 PHE A N 1
ATOM 633 C CA . PHE A 1 91 ? -10 -7.648 0.629 1 96.94 91 PHE A CA 1
ATOM 634 C C . PHE A 1 91 ? -11.188 -8.344 1.287 1 96.94 91 PHE A C 1
ATOM 636 O O . PHE A 1 91 ? -11.266 -9.578 1.285 1 96.94 91 PHE A O 1
ATOM 643 N N . GLY A 1 92 ? -12.039 -7.566 1.912 1 92.5 92 GLY A N 1
ATOM 644 C CA . GLY A 1 92 ? -13.211 -8.133 2.566 1 92.5 92 GLY A CA 1
ATOM 645 C C . GLY A 1 92 ? -13.836 -7.207 3.586 1 92.5 92 GLY A C 1
ATOM 646 O O . GLY A 1 92 ? -13.273 -6.16 3.91 1 92.5 92 GLY A O 1
ATOM 647 N N . TYR A 1 93 ? -14.992 -7.664 4.012 1 92.44 93 TYR A N 1
ATOM 648 C CA . TYR A 1 93 ? -15.727 -6.906 5.023 1 92.44 93 TYR A CA 1
ATOM 649 C C . TYR A 1 93 ? -16.312 -7.836 6.074 1 92.44 93 TYR A C 1
ATOM 651 O O . TYR A 1 93 ? -17.016 -8.805 5.738 1 92.44 93 TYR A O 1
ATOM 659 N N . ASP A 1 94 ? -15.945 -7.609 7.336 1 91.94 94 ASP A N 1
ATOM 660 C CA . ASP A 1 94 ? -16.594 -8.281 8.461 1 91.94 94 ASP A CA 1
ATOM 661 C C . ASP A 1 94 ? -17.781 -7.465 8.977 1 91.94 94 ASP A C 1
ATOM 663 O O . ASP A 1 94 ? -17.594 -6.469 9.68 1 91.94 94 ASP A O 1
ATOM 667 N N . ALA A 1 95 ? -18.922 -7.914 8.742 1 86.44 95 ALA A N 1
ATOM 668 C CA . ALA A 1 95 ? -20.125 -7.172 9.086 1 86.44 95 ALA A CA 1
ATOM 669 C C . ALA A 1 95 ? -20.344 -7.141 10.602 1 86.44 95 ALA A C 1
ATOM 671 O O . ALA A 1 95 ? -20.906 -6.18 11.133 1 86.44 95 ALA A O 1
ATOM 672 N N . LYS A 1 96 ? -19.969 -8.234 11.195 1 90.19 96 LYS A N 1
ATOM 673 C CA . LYS A 1 96 ? -20.141 -8.312 12.641 1 90.19 96 LYS A CA 1
ATOM 674 C C . LYS A 1 96 ? -19.25 -7.305 13.367 1 90.19 96 LYS A C 1
ATOM 676 O O . LYS A 1 96 ? -19.703 -6.633 14.297 1 90.19 96 LYS A O 1
ATOM 681 N N . GLU A 1 97 ? -17.984 -7.102 12.93 1 90.38 97 GLU A N 1
ATOM 682 C CA . GLU A 1 97 ? -17.031 -6.23 13.609 1 90.38 97 GLU A CA 1
ATOM 683 C C . GLU A 1 97 ? -16.938 -4.871 12.922 1 90.38 97 GLU A C 1
ATOM 685 O O . GLU A 1 97 ? -16.297 -3.953 13.438 1 90.38 97 GLU A O 1
ATOM 690 N N . GLU A 1 98 ? -17.5 -4.691 11.734 1 86.25 98 GLU A N 1
ATOM 691 C CA . GLU A 1 98 ? -17.438 -3.482 10.922 1 86.25 98 GLU A CA 1
ATOM 692 C C . GLU A 1 98 ? -16 -3.148 10.539 1 86.25 98 GLU A C 1
ATOM 694 O O . GLU A 1 98 ? -15.547 -2.016 10.727 1 86.25 98 GLU A O 1
ATOM 699 N N . LYS A 1 99 ? -15.281 -4.176 10.102 1 92.5 99 LYS A N 1
ATOM 700 C CA . LYS A 1 99 ? -13.875 -4.055 9.734 1 92.5 99 LYS A CA 1
ATOM 701 C C . LYS A 1 99 ? -13.648 -4.398 8.266 1 92.5 99 LYS A C 1
ATOM 703 O O . LYS A 1 99 ? -14.25 -5.344 7.75 1 92.5 99 LYS A O 1
ATOM 708 N N . THR A 1 100 ? -12.969 -3.57 7.688 1 93.38 100 THR A N 1
ATOM 709 C CA . THR A 1 100 ? -12.516 -3.879 6.336 1 93.38 100 THR A CA 1
ATOM 710 C C . THR A 1 100 ? -11 -3.688 6.223 1 93.38 100 THR A C 1
ATOM 712 O O . THR A 1 100 ? -10.453 -2.732 6.77 1 93.38 100 THR A O 1
ATOM 715 N N . TYR A 1 101 ? -10.359 -4.656 5.641 1 93.75 101 TYR A N 1
ATOM 716 C CA . TYR A 1 101 ? -8.93 -4.578 5.344 1 93.75 101 TYR A CA 1
ATOM 717 C C . TYR A 1 101 ? -8.695 -4.293 3.865 1 93.75 101 TYR A C 1
ATOM 719 O O . TYR A 1 101 ? -9.234 -4.984 3 1 93.75 101 TYR A O 1
ATOM 727 N N . ASN A 1 102 ? -7.992 -3.221 3.609 1 97.5 102 ASN A N 1
ATOM 728 C CA . ASN A 1 102 ? -7.789 -2.756 2.24 1 97.5 102 ASN A CA 1
ATOM 729 C C . ASN A 1 102 ? -6.316 -2.467 1.96 1 97.5 102 ASN A C 1
ATOM 731 O O . ASN A 1 102 ? -5.469 -2.611 2.844 1 97.5 102 ASN A O 1
ATOM 735 N N . TYR A 1 103 ? -6.051 -2.27 0.774 1 98.69 103 TYR A N 1
ATOM 736 C CA . TYR A 1 103 ? -4.828 -1.638 0.293 1 98.69 103 TYR A CA 1
ATOM 737 C C . TYR A 1 103 ? -5.141 -0.382 -0.513 1 98.69 103 TYR A C 1
ATOM 739 O O . TYR A 1 103 ? -5.867 -0.442 -1.509 1 98.69 103 TYR A O 1
ATOM 747 N N . CYS A 1 104 ? -4.531 0.776 -0.131 1 98.69 104 CYS A N 1
ATOM 748 C CA . CYS A 1 104 ? -4.969 2.025 -0.743 1 98.69 104 CYS A CA 1
ATOM 749 C C . CYS A 1 104 ? -3.787 2.791 -1.324 1 98.69 104 CYS A C 1
ATOM 751 O O . CYS A 1 104 ? -2.672 2.711 -0.804 1 98.69 104 CYS A O 1
ATOM 753 N N . HIS A 1 105 ? -4.07 3.434 -2.422 1 98.62 105 HIS A N 1
ATOM 754 C CA . HIS A 1 105 ? -3.264 4.516 -2.975 1 98.62 105 HIS A CA 1
ATOM 755 C C . HIS A 1 105 ? -3.953 5.863 -2.795 1 98.62 105 HIS A C 1
ATOM 757 O O . HIS A 1 105 ? -5.078 6.059 -3.262 1 98.62 105 HIS A O 1
ATOM 763 N N . THR A 1 106 ? -3.229 6.773 -2.146 1 98.81 106 THR A N 1
ATOM 764 C CA . THR A 1 106 ? -3.879 8.031 -1.797 1 98.81 106 THR A CA 1
ATOM 765 C C . THR A 1 106 ? -2.971 9.219 -2.115 1 98.81 106 THR A C 1
ATOM 767 O O . THR A 1 106 ? -1.768 9.172 -1.851 1 98.81 106 THR A O 1
ATOM 770 N N . THR A 1 107 ? -3.518 10.211 -2.645 1 98.88 107 THR A N 1
ATOM 771 C CA . THR A 1 107 ? -2.838 11.492 -2.809 1 98.88 107 THR A CA 1
ATOM 772 C C . THR A 1 107 ? -3.6 12.609 -2.094 1 98.88 107 THR A C 1
ATOM 774 O O . THR A 1 107 ? -4.777 12.844 -2.379 1 98.88 107 THR A O 1
ATOM 777 N N . LEU A 1 108 ? -2.918 13.234 -1.131 1 98.69 108 LEU A N 1
ATOM 778 C CA . LEU A 1 108 ? -3.404 14.484 -0.558 1 98.69 108 LEU A CA 1
ATOM 779 C C . LEU A 1 108 ? -3.004 15.672 -1.426 1 98.69 108 LEU A C 1
ATOM 781 O O . LEU A 1 108 ? -1.814 15.906 -1.648 1 98.69 108 LEU A O 1
ATOM 785 N N . VAL A 1 109 ? -3.98 16.344 -1.926 1 98.56 109 VAL A N 1
ATOM 786 C CA . VAL A 1 109 ? -3.73 17.547 -2.705 1 98.56 109 VAL A CA 1
ATOM 787 C C . VAL A 1 109 ? -4.066 18.781 -1.87 1 98.56 109 VAL A C 1
ATOM 789 O O . VAL A 1 109 ? -5.203 18.953 -1.425 1 98.56 109 VAL A O 1
ATOM 792 N N . PHE A 1 110 ? -3.092 19.672 -1.69 1 97.38 110 PHE A N 1
ATOM 793 C CA . PHE A 1 110 ? -3.26 20.859 -0.846 1 97.38 110 PHE A CA 1
ATOM 794 C C . PHE A 1 110 ? -3.482 22.094 -1.693 1 97.38 110 PHE A C 1
ATOM 796 O O . PHE A 1 110 ? -2.848 22.266 -2.736 1 97.38 110 PHE A O 1
ATOM 803 N N . TYR A 1 111 ? -4.375 22.906 -1.128 1 96.12 111 TYR A N 1
ATOM 804 C CA . TYR A 1 111 ? -4.77 24.094 -1.874 1 96.12 111 TYR A CA 1
ATOM 805 C C . TYR A 1 111 ? -4.488 25.359 -1.073 1 96.12 111 TYR A C 1
ATOM 807 O O . TYR A 1 111 ? -4.566 25.359 0.158 1 96.12 111 TYR A O 1
ATOM 815 N N . TYR A 1 112 ? -4.129 26.422 -1.713 1 93.75 112 TYR A N 1
ATOM 816 C CA . TYR A 1 112 ? -4.191 27.812 -1.266 1 93.75 112 TYR A CA 1
ATOM 817 C C . TYR A 1 112 ? -5.172 28.609 -2.109 1 93.75 112 TYR A C 1
ATOM 819 O O . TYR A 1 112 ? -4.887 28.938 -3.264 1 93.75 112 TYR A O 1
ATOM 827 N N . GLY A 1 113 ? -6.289 28.953 -1.44 1 91.19 113 GLY A N 1
ATOM 828 C CA . GLY A 1 113 ? -7.395 29.391 -2.281 1 91.19 113 GLY A CA 1
ATOM 829 C C . GLY A 1 113 ? -7.82 28.344 -3.291 1 91.19 113 GLY A C 1
ATOM 830 O O . GLY A 1 113 ? -8.016 27.172 -2.941 1 91.19 113 GLY A O 1
ATOM 831 N N . PRO A 1 114 ? -8.031 28.703 -4.641 1 91.81 114 PRO A N 1
ATOM 832 C CA . PRO A 1 114 ? -8.461 27.734 -5.652 1 91.81 114 PRO A CA 1
ATOM 833 C C . PRO A 1 114 ? -7.285 27 -6.297 1 91.81 114 PRO A C 1
ATOM 835 O O . PRO A 1 114 ? -7.488 26.078 -7.094 1 91.81 114 PRO A O 1
ATOM 838 N N . ALA A 1 115 ? -6.074 27.375 -5.926 1 94.06 115 ALA A N 1
ATOM 839 C CA . ALA A 1 115 ? -4.902 26.875 -6.637 1 94.06 115 ALA A CA 1
ATOM 840 C C . ALA A 1 115 ? -4.246 25.719 -5.879 1 94.06 115 ALA A C 1
ATOM 842 O O . ALA A 1 115 ? -3.951 25.844 -4.688 1 94.06 115 ALA A O 1
ATOM 843 N N . PRO A 1 116 ? -4.102 24.578 -6.566 1 95.88 116 PRO A N 1
ATOM 844 C CA . PRO A 1 116 ? -3.281 23.562 -5.918 1 95.88 116 PRO A CA 1
ATOM 845 C C . PRO A 1 116 ? -1.833 24 -5.719 1 95.88 116 PRO A C 1
ATOM 847 O O . PRO A 1 116 ? -1.222 24.562 -6.637 1 95.88 116 PRO A O 1
ATOM 850 N N . ILE A 1 117 ? -1.276 23.766 -4.547 1 95.44 117 ILE A N 1
ATOM 851 C CA . ILE A 1 117 ? 0.074 24.25 -4.281 1 95.44 117 ILE A CA 1
ATOM 852 C C . ILE A 1 117 ? 1.029 23.078 -4.145 1 95.44 117 ILE A C 1
ATOM 854 O O . ILE A 1 117 ? 2.248 23.25 -4.117 1 95.44 117 ILE A O 1
ATOM 858 N N . GLY A 1 118 ? 0.534 21.906 -3.961 1 95.94 118 GLY A N 1
ATOM 859 C CA . GLY A 1 118 ? 1.344 20.703 -3.84 1 95.94 118 GLY A CA 1
ATOM 860 C C . GLY A 1 118 ? 0.554 19.5 -3.373 1 95.94 118 GLY A C 1
ATOM 861 O O . GLY A 1 118 ? -0.614 19.625 -2.998 1 95.94 118 GLY A O 1
ATOM 862 N N . SER A 1 119 ? 1.194 18.312 -3.498 1 97.94 119 SER A N 1
ATOM 863 C CA . SER A 1 119 ? 0.523 17.078 -3.094 1 97.94 119 SER A CA 1
ATOM 864 C C . SER A 1 119 ? 1.509 16.078 -2.488 1 97.94 119 SER A C 1
ATOM 866 O O . SER A 1 119 ? 2.717 16.188 -2.709 1 97.94 119 SER A O 1
ATOM 868 N N . ILE A 1 120 ? 1 15.227 -1.685 1 97.19 120 ILE A N 1
ATOM 869 C CA . ILE A 1 120 ? 1.729 14.117 -1.087 1 97.19 120 ILE A CA 1
ATOM 870 C C . ILE A 1 120 ? 1.035 12.797 -1.433 1 97.19 120 ILE A C 1
ATOM 872 O O . ILE A 1 120 ? -0.174 12.656 -1.235 1 97.19 120 ILE A O 1
ATOM 876 N N . THR A 1 121 ? 1.784 11.883 -2.008 1 98.62 121 THR A N 1
ATOM 877 C CA . THR A 1 121 ? 1.249 10.57 -2.354 1 98.62 121 THR A CA 1
ATOM 878 C C . THR A 1 121 ? 1.812 9.5 -1.426 1 98.62 121 THR A C 1
ATOM 880 O O . THR A 1 121 ? 3.01 9.492 -1.13 1 98.62 121 THR A O 1
ATOM 883 N N . PHE A 1 122 ? 0.92 8.641 -0.907 1 98.56 122 PHE A N 1
ATOM 884 C CA . PHE A 1 122 ? 1.308 7.527 -0.051 1 98.56 122 PHE A CA 1
ATOM 885 C C . PHE A 1 122 ? 0.439 6.309 -0.326 1 98.56 122 PHE A C 1
ATOM 887 O O . PHE A 1 122 ? -0.638 6.426 -0.915 1 98.56 122 PHE A O 1
ATOM 894 N N . SER A 1 123 ? 0.917 5.129 0.031 1 98.44 123 SER A N 1
ATOM 895 C CA . SER A 1 123 ? 0.171 3.904 -0.23 1 98.44 123 SER A CA 1
ATOM 896 C C . SER A 1 123 ? 0.579 2.793 0.732 1 98.44 123 SER A C 1
ATOM 898 O O . SER A 1 123 ? 1.669 2.832 1.307 1 98.44 123 SER A O 1
ATOM 900 N N . GLY A 1 124 ? -0.304 1.86 0.893 1 98.44 124 GLY A N 1
ATOM 901 C CA . GLY A 1 124 ? -0.04 0.698 1.727 1 98.44 124 GLY A CA 1
ATOM 902 C C . GLY A 1 124 ? -1.302 0.058 2.275 1 98.44 124 GLY A C 1
ATOM 903 O O . GLY A 1 124 ? -2.412 0.452 1.911 1 98.44 124 GLY A O 1
ATOM 904 N N . PRO A 1 125 ? -1.043 -0.99 3.092 1 98.38 125 PRO A N 1
ATOM 905 C CA . PRO A 1 125 ? -2.189 -1.585 3.783 1 98.38 125 PRO A CA 1
ATOM 906 C C . PRO A 1 125 ? -3.033 -0.55 4.523 1 98.38 125 PRO A C 1
ATOM 908 O O . PRO A 1 125 ? -2.49 0.396 5.102 1 98.38 125 PRO A O 1
ATOM 911 N N . PHE A 1 126 ? -4.293 -0.769 4.473 1 98.19 126 PHE A N 1
ATOM 912 C CA . PHE A 1 126 ? -5.23 0.167 5.082 1 98.19 126 PHE A CA 1
ATOM 913 C C . PHE A 1 126 ? -6.297 -0.576 5.883 1 98.19 126 PHE A C 1
ATOM 915 O O . PHE A 1 126 ? -7.254 -1.1 5.312 1 98.19 126 PHE A O 1
ATOM 922 N N . SER A 1 127 ? -6.117 -0.584 7.125 1 96.38 127 SER A N 1
ATOM 923 C CA . SER A 1 127 ? -7.094 -1.147 8.055 1 96.38 127 SER A CA 1
ATOM 924 C C . SER A 1 127 ? -8.195 -0.144 8.375 1 96.38 127 SER A C 1
ATOM 926 O O . SER A 1 127 ? -7.992 0.777 9.172 1 96.38 127 SER A O 1
ATOM 928 N N . ASP A 1 128 ? -9.328 -0.428 7.867 1 95.69 128 ASP A N 1
ATOM 929 C CA . ASP A 1 128 ? -10.398 0.558 7.996 1 95.69 128 ASP A CA 1
ATOM 930 C C . ASP A 1 128 ? -11.398 0.147 9.078 1 95.69 128 ASP A C 1
ATOM 932 O O . ASP A 1 128 ? -12.43 -0.451 8.773 1 95.69 128 ASP A O 1
ATOM 936 N N . TRP A 1 129 ? -11.18 0.441 10.234 1 95.56 129 TRP A N 1
ATOM 937 C CA . TRP A 1 129 ? -12.07 0.322 11.383 1 95.56 129 TRP A CA 1
ATOM 938 C C . TRP A 1 129 ? -11.695 1.325 12.469 1 95.56 129 TRP A C 1
ATOM 940 O O . TRP A 1 129 ? -10.547 1.752 12.562 1 95.56 129 TRP A O 1
ATOM 950 N N . ALA A 1 130 ? -12.695 1.681 13.234 1 94 130 ALA A N 1
ATOM 951 C CA . ALA A 1 130 ? -12.516 2.744 14.227 1 94 130 ALA A CA 1
ATOM 952 C C . ALA A 1 130 ? -11.344 2.439 15.156 1 94 130 ALA A C 1
ATOM 954 O O . ALA A 1 130 ? -11.164 1.299 15.586 1 94 130 ALA A O 1
ATOM 955 N N . ASP A 1 131 ? -10.422 3.398 15.344 1 94.75 131 ASP A N 1
ATOM 956 C CA . ASP A 1 131 ? -9.32 3.447 16.297 1 94.75 131 ASP A CA 1
ATOM 957 C C . ASP A 1 131 ? -8.117 2.656 15.789 1 94.75 131 ASP A C 1
ATOM 959 O O . ASP A 1 131 ? -7.117 2.516 16.5 1 94.75 131 ASP A O 1
ATOM 963 N N . SER A 1 132 ? -8.273 2.141 14.594 1 96.69 132 SER A N 1
ATOM 964 C CA . SER A 1 132 ? -7.055 1.574 14.016 1 96.69 132 SER A CA 1
ATOM 965 C C . SER A 1 132 ? -6.012 2.654 13.758 1 96.69 132 SER A C 1
ATOM 967 O O . SER A 1 132 ? -6.355 3.787 13.414 1 96.69 132 SER A O 1
ATOM 969 N N . VAL A 1 133 ? -4.715 2.307 13.984 1 97.5 133 VAL A N 1
ATOM 970 C CA . VAL A 1 133 ? -3.574 3.186 13.75 1 97.5 133 VAL A CA 1
ATOM 971 C C . VAL A 1 133 ? -2.49 2.434 12.984 1 97.5 133 VAL A C 1
ATOM 973 O O . VAL A 1 133 ? -2.1 1.329 13.367 1 97.5 133 VAL A O 1
ATOM 976 N N . PHE A 1 134 ? -1.992 2.996 11.93 1 97.44 134 PHE A N 1
ATOM 977 C CA . PHE A 1 134 ? -0.943 2.387 11.117 1 97.44 134 PHE A CA 1
ATOM 978 C C . PHE A 1 134 ? -0.203 3.443 10.312 1 97.44 134 PHE A C 1
ATOM 980 O O . PHE A 1 134 ? -0.609 4.609 10.281 1 97.44 134 PHE A O 1
ATOM 987 N N . GLU A 1 135 ? 0.937 2.982 9.656 1 97.81 135 GLU A N 1
ATOM 988 C CA . GLU A 1 135 ? 1.739 3.914 8.867 1 97.81 135 GLU A CA 1
ATOM 989 C C . GLU A 1 135 ? 1.886 3.438 7.43 1 97.81 135 GLU A C 1
ATOM 991 O O . GLU A 1 135 ? 2.023 2.238 7.176 1 97.81 135 GLU A O 1
ATOM 996 N N . ASN A 1 136 ? 1.821 4.348 6.578 1 98.5 136 ASN A N 1
ATOM 997 C CA . ASN A 1 136 ? 2.152 4.133 5.176 1 98.5 136 ASN A CA 1
ATOM 998 C C . ASN A 1 136 ? 3.301 5.031 4.727 1 98.5 136 ASN A C 1
ATOM 1000 O O . ASN A 1 136 ? 3.449 6.152 5.219 1 98.5 136 ASN A O 1
ATOM 1004 N N . ALA A 1 137 ? 4.062 4.5 3.816 1 97.25 137 ALA A N 1
ATOM 1005 C CA . ALA A 1 137 ? 5.207 5.246 3.303 1 97.25 137 ALA A CA 1
ATOM 1006 C C . ALA A 1 137 ? 4.766 6.293 2.285 1 97.25 137 ALA A C 1
ATOM 1008 O O . ALA A 1 137 ? 3.889 6.035 1.458 1 97.25 137 ALA A O 1
ATOM 1009 N N . ILE A 1 138 ? 5.395 7.473 2.314 1 96.88 138 ILE A N 1
ATOM 1010 C CA . ILE A 1 138 ? 5.242 8.492 1.278 1 96.88 138 ILE A CA 1
ATOM 1011 C C . ILE A 1 138 ? 6.113 8.133 0.075 1 96.88 138 ILE A C 1
ATOM 1013 O O . ILE A 1 138 ? 7.328 7.969 0.205 1 96.88 138 ILE A O 1
ATOM 1017 N N . SER A 1 139 ? 5.488 7.992 -1.029 1 96.56 139 SER A N 1
ATOM 1018 C CA . SER A 1 139 ? 6.23 7.648 -2.24 1 96.56 139 SER A CA 1
ATOM 1019 C C . SER A 1 139 ? 6.789 8.891 -2.918 1 96.56 139 SER A C 1
ATOM 1021 O O . SER A 1 139 ? 7.73 8.805 -3.709 1 96.56 139 SER A O 1
ATOM 1023 N N . GLY A 1 140 ? 6.098 10.055 -2.674 1 94.56 140 GLY A N 1
ATOM 1024 C CA . GLY A 1 140 ? 6.59 11.289 -3.264 1 94.56 140 GLY A CA 1
ATOM 1025 C C . GLY A 1 140 ? 5.641 12.461 -3.076 1 94.56 140 GLY A C 1
ATOM 1026 O O . GLY A 1 140 ? 4.598 12.32 -2.43 1 94.56 140 GLY A O 1
ATOM 1027 N N . GLY A 1 141 ? 6.152 13.664 -3.609 1 95.12 141 GLY A N 1
ATOM 1028 C CA . GLY A 1 141 ? 5.352 14.875 -3.568 1 95.12 141 GLY A CA 1
ATOM 1029 C C . GLY A 1 141 ? 5.609 15.805 -4.738 1 95.12 141 GLY A C 1
ATOM 1030 O O . GLY A 1 141 ? 6.527 15.578 -5.527 1 95.12 141 GLY A O 1
ATOM 1031 N N . THR A 1 142 ? 4.672 16.672 -4.906 1 95.69 142 THR A N 1
ATOM 1032 C CA . THR A 1 142 ? 4.801 17.703 -5.938 1 95.69 142 THR A CA 1
ATOM 1033 C C . THR A 1 142 ? 4.715 19.094 -5.324 1 95.69 142 THR A C 1
ATOM 1035 O O . THR A 1 142 ? 4.387 19.25 -4.145 1 95.69 142 THR A O 1
ATOM 1038 N N . GLY A 1 143 ? 5.051 20.219 -6.148 1 92.69 143 GLY A N 1
ATOM 1039 C CA . GLY A 1 143 ? 4.953 21.594 -5.652 1 92.69 143 GLY A CA 1
ATOM 1040 C C . GLY A 1 143 ? 5.727 21.812 -4.367 1 92.69 143 GLY A C 1
ATOM 1041 O O . GLY A 1 143 ? 6.91 21.469 -4.285 1 92.69 143 GLY A O 1
ATOM 1042 N N . TRP A 1 144 ? 4.977 22.297 -3.328 1 90.12 144 TRP A N 1
ATOM 1043 C CA . TRP A 1 144 ? 5.602 22.594 -2.045 1 90.12 144 TRP A CA 1
ATOM 1044 C C . TRP A 1 144 ? 6.184 21.344 -1.409 1 90.12 144 TRP A C 1
ATOM 1046 O O . TRP A 1 144 ? 7.02 21.422 -0.507 1 90.12 144 TRP A O 1
ATOM 1056 N N . PHE A 1 145 ? 5.719 20.266 -1.86 1 92.62 145 PHE A N 1
ATOM 1057 C CA . PHE A 1 145 ? 6.148 19.016 -1.267 1 92.62 145 PHE A CA 1
ATOM 1058 C C . PHE A 1 145 ? 7.047 18.234 -2.225 1 92.62 145 PHE A C 1
ATOM 1060 O O . PHE A 1 145 ? 7.23 17.031 -2.076 1 92.62 145 PHE A O 1
ATOM 1067 N N . ALA A 1 146 ? 7.512 18.859 -3.266 1 90.94 146 ALA A N 1
ATOM 1068 C CA . ALA A 1 146 ? 8.375 18.172 -4.219 1 90.94 146 ALA A CA 1
ATOM 1069 C C . ALA A 1 146 ? 9.531 17.469 -3.504 1 90.94 146 ALA A C 1
ATOM 1071 O O . ALA A 1 146 ? 10.188 18.062 -2.641 1 90.94 146 ALA A O 1
ATOM 1072 N N . GLY A 1 147 ? 9.711 16.125 -3.84 1 88.06 147 GLY A N 1
ATOM 1073 C CA . GLY A 1 147 ? 10.781 15.359 -3.232 1 88.06 147 GLY A CA 1
ATOM 1074 C C . GLY A 1 147 ? 10.414 14.789 -1.878 1 88.06 147 GLY A C 1
ATOM 1075 O O . GLY A 1 147 ? 11.266 14.227 -1.181 1 88.06 147 GLY A O 1
ATOM 1076 N N . ALA A 1 148 ? 9.164 14.906 -1.531 1 90.38 148 ALA A N 1
ATOM 1077 C CA . ALA A 1 148 ? 8.719 14.453 -0.215 1 90.38 148 ALA A CA 1
ATOM 1078 C C . ALA A 1 148 ? 9.023 12.969 -0.016 1 90.38 148 ALA A C 1
ATOM 1080 O O . ALA A 1 148 ? 8.836 12.164 -0.931 1 90.38 148 ALA A O 1
ATOM 1081 N N . ASN A 1 149 ? 9.586 12.703 1.134 1 90.69 149 ASN A N 1
ATOM 1082 C CA . ASN A 1 149 ? 9.742 11.383 1.729 1 90.69 149 ASN A CA 1
ATOM 1083 C C . ASN A 1 149 ? 9.281 11.359 3.182 1 90.69 149 ASN A C 1
ATOM 1085 O O . ASN A 1 149 ? 9.078 12.414 3.787 1 90.69 149 ASN A O 1
ATOM 1089 N N . GLY A 1 150 ? 9.188 10.148 3.713 1 93.69 150 GLY A N 1
ATOM 1090 C CA . GLY A 1 150 ? 8.695 10.039 5.078 1 93.69 150 GLY A CA 1
ATOM 1091 C C . GLY A 1 150 ? 7.508 9.109 5.211 1 93.69 150 GLY A C 1
ATOM 1092 O O . GLY A 1 150 ? 7.426 8.102 4.508 1 93.69 150 GLY A O 1
ATOM 1093 N N . VAL A 1 151 ? 6.613 9.43 6.258 1 96.5 151 VAL A N 1
ATOM 1094 C CA . VAL A 1 151 ? 5.523 8.508 6.562 1 96.5 151 VAL A CA 1
ATOM 1095 C C . VAL A 1 151 ? 4.242 9.289 6.836 1 96.5 151 VAL A C 1
ATOM 1097 O O . VAL A 1 151 ? 4.293 10.445 7.277 1 96.5 151 VAL A O 1
ATOM 1100 N N . VAL A 1 152 ? 3.178 8.695 6.445 1 98.12 152 VAL A N 1
ATOM 1101 C CA . VAL A 1 152 ? 1.872 9.141 6.918 1 98.12 152 VAL A CA 1
ATOM 1102 C C . VAL A 1 152 ? 1.334 8.164 7.957 1 98.12 152 VAL A C 1
ATOM 1104 O O . VAL A 1 152 ? 1.102 6.988 7.648 1 98.12 152 VAL A O 1
ATOM 1107 N N . LYS A 1 153 ? 1.191 8.609 9.164 1 98.06 153 LYS A N 1
ATOM 1108 C CA . LYS A 1 153 ? 0.459 7.844 10.172 1 98.06 153 LYS A CA 1
ATOM 1109 C C . LYS A 1 153 ? -1.046 8.055 10.031 1 98.06 153 LYS A C 1
ATOM 1111 O O . LYS A 1 153 ? -1.529 9.188 10.102 1 98.06 153 LYS A O 1
ATOM 1116 N N . VAL A 1 154 ? -1.776 7 9.875 1 98.38 154 VAL A N 1
ATOM 1117 C CA . VAL A 1 154 ? -3.227 7.043 9.719 1 98.38 154 VAL A CA 1
ATOM 1118 C C . VAL A 1 154 ? -3.9 6.648 11.031 1 98.38 154 VAL A C 1
ATOM 1120 O O . VAL A 1 154 ? -3.59 5.602 11.609 1 98.38 154 VAL A O 1
ATOM 1123 N N . GLU A 1 155 ? -4.688 7.453 11.508 1 98.19 155 GLU A N 1
ATOM 1124 C CA . GLU A 1 155 ? -5.578 7.184 12.633 1 98.19 155 GLU A CA 1
ATOM 1125 C C . GLU A 1 155 ? -7.043 7.215 12.195 1 98.19 155 GLU A C 1
ATOM 1127 O O . GLU A 1 155 ? -7.586 8.281 11.898 1 98.19 155 GLU A O 1
ATOM 1132 N N . VAL A 1 156 ? -7.664 6.098 12.227 1 97.56 156 VAL A N 1
ATOM 1133 C CA . VAL A 1 156 ? -9.07 6.047 11.836 1 97.56 156 VAL A CA 1
ATOM 1134 C C . VAL A 1 156 ? -9.945 6.508 12.992 1 97.56 156 VAL A C 1
ATOM 1136 O O . VAL A 1 156 ? -10.078 5.805 14 1 97.56 156 VAL A O 1
ATOM 1139 N N . LYS A 1 157 ? -10.508 7.59 12.844 1 96.06 157 LYS A N 1
ATOM 1140 C CA . LYS A 1 157 ? -11.32 8.156 13.922 1 96.06 157 LYS A CA 1
ATOM 1141 C C . LYS A 1 157 ? -12.688 7.48 13.992 1 96.06 157 LYS A C 1
ATOM 1143 O O . LYS A 1 157 ? -13.156 7.133 15.07 1 96.06 157 LYS A O 1
ATOM 1148 N N . SER A 1 158 ? -13.305 7.367 12.891 1 92.38 158 SER A N 1
ATOM 1149 C CA . SER A 1 158 ? -14.562 6.648 12.703 1 92.38 158 SER A CA 1
ATOM 1150 C C . SER A 1 158 ? -14.562 5.852 11.406 1 92.38 158 SER A C 1
ATOM 1152 O O . SER A 1 158 ? -14.164 6.367 10.359 1 92.38 158 SER A O 1
ATOM 1154 N N . ALA A 1 159 ? -14.969 4.609 11.539 1 87.25 159 ALA A N 1
ATOM 1155 C CA . ALA A 1 159 ? -14.906 3.697 10.398 1 87.25 159 ALA A CA 1
ATOM 1156 C C . ALA A 1 159 ? -15.672 4.262 9.203 1 87.25 159 ALA A C 1
ATOM 1158 O O . ALA A 1 159 ? -16.812 4.715 9.344 1 87.25 159 ALA A O 1
ATOM 1159 N N . LEU A 1 160 ? -14.992 4.281 8.031 1 87.25 160 LEU A N 1
ATOM 1160 C CA . LEU A 1 160 ? -15.57 4.617 6.738 1 87.25 160 LEU A CA 1
ATOM 1161 C C . LEU A 1 160 ? -15.969 6.09 6.688 1 87.25 160 LEU A C 1
ATOM 1163 O O . LEU A 1 160 ? -16.672 6.516 5.766 1 87.25 160 LEU A O 1
ATOM 1167 N N . GLU A 1 161 ? -15.547 6.898 7.719 1 92.19 161 GLU A N 1
ATOM 1168 C CA . GLU A 1 161 ? -16.062 8.258 7.781 1 92.19 161 GLU A CA 1
ATOM 1169 C C . GLU A 1 161 ? -14.922 9.273 7.91 1 92.19 161 GLU A C 1
ATOM 1171 O O . GLU A 1 161 ? -14.875 10.258 7.164 1 92.19 161 GLU A O 1
ATOM 1176 N N . GLN A 1 162 ? -14.141 9.047 8.93 1 96.81 162 GLN A N 1
ATOM 1177 C CA . GLN A 1 162 ? -13.125 10.062 9.188 1 96.81 162 GLN A CA 1
ATOM 1178 C C . GLN A 1 162 ? -11.758 9.438 9.422 1 96.81 162 GLN A C 1
ATOM 1180 O O . GLN A 1 162 ? -11.625 8.5 10.211 1 96.81 162 GLN A O 1
ATOM 1185 N N . TYR A 1 163 ? -10.734 10.055 8.859 1 98.25 163 TYR A N 1
ATOM 1186 C CA . TYR A 1 163 ? -9.359 9.578 8.914 1 98.25 163 TYR A CA 1
ATOM 1187 C C . TYR A 1 163 ? -8.398 10.727 9.203 1 98.25 163 TYR A C 1
ATOM 1189 O O . TYR A 1 163 ? -8.273 11.656 8.406 1 98.25 163 TYR A O 1
ATOM 1197 N N . LYS A 1 164 ? -7.75 10.664 10.273 1 98.5 164 LYS A N 1
ATOM 1198 C CA . LYS A 1 164 ? -6.691 11.633 10.562 1 98.5 164 LYS A CA 1
ATOM 1199 C C . LYS A 1 164 ? -5.352 11.164 10.008 1 98.5 164 LYS A C 1
ATOM 1201 O O . LYS A 1 164 ? -4.922 10.039 10.266 1 98.5 164 LYS A O 1
ATOM 1206 N N . TYR A 1 165 ? -4.766 12 9.281 1 98.5 165 TYR A N 1
ATOM 1207 C CA . TYR A 1 165 ? -3.424 11.773 8.758 1 98.5 165 TYR A CA 1
ATOM 1208 C C . TYR A 1 165 ? -2.402 12.656 9.469 1 98.5 165 TYR A C 1
ATOM 1210 O O . TYR A 1 165 ? -2.51 13.883 9.445 1 98.5 165 TYR A O 1
ATOM 1218 N N . VAL A 1 166 ? -1.457 12.055 10.094 1 98.12 166 VAL A N 1
ATOM 1219 C CA . VAL A 1 166 ? -0.288 12.766 10.594 1 98.12 166 VAL A CA 1
ATOM 1220 C C . VAL A 1 166 ? 0.888 12.57 9.641 1 98.12 166 VAL A C 1
ATOM 1222 O O . VAL A 1 166 ? 1.507 11.5 9.617 1 98.12 166 VAL A O 1
ATOM 1225 N N . VAL A 1 167 ? 1.209 13.625 8.961 1 97 167 VAL A N 1
ATOM 1226 C CA . VAL A 1 167 ? 2.256 13.586 7.945 1 97 167 VAL A CA 1
ATOM 1227 C C . VAL A 1 167 ? 3.6 13.945 8.57 1 97 167 VAL A C 1
ATOM 1229 O O . VAL A 1 167 ? 3.75 15.023 9.156 1 97 167 VAL A O 1
ATOM 1232 N N . ARG A 1 168 ? 4.543 13.023 8.43 1 94.94 168 ARG A N 1
ATOM 1233 C CA . ARG A 1 168 ? 5.914 13.242 8.875 1 94.94 168 ARG A CA 1
ATOM 1234 C C . ARG A 1 168 ? 6.887 13.195 7.703 1 94.94 168 ARG A C 1
ATOM 1236 O O . ARG A 1 168 ? 7.129 12.125 7.133 1 94.94 168 ARG A O 1
ATOM 1243 N N . LEU A 1 169 ? 7.418 14.312 7.387 1 92.44 169 LEU A N 1
ATOM 1244 C CA . LEU A 1 169 ? 8.328 14.422 6.25 1 92.44 169 LEU A CA 1
ATOM 1245 C C . LEU A 1 169 ? 9.781 14.312 6.699 1 92.44 169 LEU A C 1
ATOM 1247 O O . LEU A 1 169 ? 10.148 14.82 7.762 1 92.44 169 LEU A O 1
ATOM 1251 N N . ASP A 1 170 ? 10.531 13.57 5.906 1 82.25 170 ASP A N 1
ATOM 1252 C CA . ASP A 1 170 ? 11.961 13.469 6.188 1 82.25 170 ASP A CA 1
ATOM 1253 C C . ASP A 1 170 ? 12.688 14.766 5.844 1 82.25 170 ASP A C 1
ATOM 1255 O O . ASP A 1 170 ? 12.336 15.438 4.875 1 82.25 170 ASP A O 1
ATOM 1259 N N . GLU A 1 171 ? 13.438 15.188 6.652 1 65.06 171 GLU A N 1
ATOM 1260 C CA . GLU A 1 171 ? 14.18 16.438 6.547 1 65.06 171 GLU A CA 1
ATOM 1261 C C . GLU A 1 171 ? 14.883 16.562 5.199 1 65.06 171 GLU A C 1
ATOM 1263 O O . GLU A 1 171 ? 15.133 17.656 4.715 1 65.06 171 GLU A O 1
ATOM 1268 N N . LYS A 1 172 ? 15.305 15.375 4.605 1 55.25 172 LYS A N 1
ATOM 1269 C CA . LYS A 1 172 ? 15.977 15.562 3.322 1 55.25 172 LYS A CA 1
ATOM 1270 C C . LYS A 1 172 ? 15.023 16.156 2.285 1 55.25 172 LYS A C 1
ATOM 1272 O O . LYS A 1 172 ? 15.43 16.438 1.156 1 55.25 172 LYS A O 1
ATOM 1277 N N . SER A 1 173 ? 13.703 16.047 2.57 1 47.38 173 SER A N 1
ATOM 1278 C CA . SER A 1 173 ? 12.812 16.625 1.574 1 47.38 173 SER A CA 1
ATOM 1279 C C . SER A 1 173 ? 13.156 18.094 1.325 1 47.38 173 SER A C 1
ATOM 1281 O O . SER A 1 173 ? 13.648 18.781 2.221 1 47.38 173 SER A O 1
ATOM 1283 N N . ARG A 1 174 ? 13.781 18.344 0.172 1 43.38 174 ARG A N 1
ATOM 1284 C CA . ARG A 1 174 ? 14.422 19.547 -0.349 1 43.38 174 ARG A CA 1
ATOM 1285 C C . ARG A 1 174 ? 13.734 20.797 0.178 1 43.38 174 ARG A C 1
ATOM 1287 O O . ARG A 1 174 ? 14.266 21.906 0.041 1 43.38 174 ARG A O 1
ATOM 1294 N N . GLN A 1 175 ? 12.555 20.641 0.427 1 41.22 175 GLN A N 1
ATOM 1295 C CA . GLN A 1 175 ? 12.016 21.969 0.616 1 41.22 175 GLN A CA 1
ATOM 1296 C C . GLN A 1 175 ? 12.633 22.656 1.834 1 41.22 175 GLN A C 1
ATOM 1298 O O . GLN A 1 175 ? 12.516 23.875 2.002 1 41.22 175 GLN A O 1
ATOM 1303 N N . CYS A 1 176 ? 13.047 21.828 2.824 1 42.03 176 CYS A N 1
ATOM 1304 C CA . CYS A 1 176 ? 13.531 22.562 3.979 1 42.03 176 CYS A CA 1
ATOM 1305 C C . CYS A 1 176 ? 14.938 23.109 3.729 1 42.03 176 CYS A C 1
ATOM 1307 O O . CYS A 1 176 ? 15.586 23.609 4.645 1 42.03 176 CYS A O 1
ATOM 1309 N N . LYS A 1 177 ? 15.461 23.094 2.615 1 37.94 177 LYS A N 1
ATOM 1310 C CA . LYS A 1 177 ? 16.703 23.844 2.486 1 37.94 177 LYS A CA 1
ATOM 1311 C C . LYS A 1 177 ? 16.438 25.344 2.434 1 37.94 177 LYS A C 1
ATOM 1313 O O . LYS A 1 177 ? 15.5 25.781 1.756 1 37.94 177 LYS A O 1
ATOM 1318 N N . MET B 1 1 ? 67.125 4.652 -51.531 1 20.22 1 MET B N 1
ATOM 1319 C CA . MET B 1 1 ? 67.125 4.168 -50.156 1 20.22 1 MET B CA 1
ATOM 1320 C C . MET B 1 1 ? 66.125 4.902 -49.312 1 20.22 1 MET B C 1
ATOM 1322 O O . MET B 1 1 ? 65.188 5.504 -49.844 1 20.22 1 MET B O 1
ATOM 1326 N N . ALA B 1 2 ? 66.562 5.93 -48.5 1 19.03 2 ALA B N 1
ATOM 1327 C CA . ALA B 1 2 ? 66.312 5.727 -47.062 1 19.03 2 ALA B CA 1
ATOM 1328 C C . ALA B 1 2 ? 64.938 6.191 -46.688 1 19.03 2 ALA B C 1
ATOM 1330 O O . ALA B 1 2 ? 64.062 5.398 -46.25 1 19.03 2 ALA B O 1
ATOM 1331 N N . SER B 1 3 ? 64.938 7.156 -45.938 1 22.33 3 SER B N 1
ATOM 1332 C CA . SER B 1 3 ? 64.562 7.184 -44.531 1 22.33 3 SER B CA 1
ATOM 1333 C C . SER B 1 3 ? 63.188 7.754 -44.312 1 22.33 3 SER B C 1
ATOM 1335 O O . SER B 1 3 ? 62.906 8.883 -44.719 1 22.33 3 SER B O 1
ATOM 1337 N N . VAL B 1 4 ? 62.156 6.855 -44.719 1 29.58 4 VAL B N 1
ATOM 1338 C CA . VAL B 1 4 ? 60.812 7.145 -44.281 1 29.58 4 VAL B CA 1
ATOM 1339 C C . VAL B 1 4 ? 60.844 7.766 -42.875 1 29.58 4 VAL B C 1
ATOM 1341 O O . VAL B 1 4 ? 61.469 7.242 -41.969 1 29.58 4 VAL B O 1
ATOM 1344 N N . ARG B 1 5 ? 60.938 9.148 -42.969 1 24.19 5 ARG B N 1
ATOM 1345 C CA . ARG B 1 5 ? 60.812 9.945 -41.75 1 24.19 5 ARG B CA 1
ATOM 1346 C C . ARG B 1 5 ? 59.781 9.336 -40.812 1 24.19 5 ARG B C 1
ATOM 1348 O O . ARG B 1 5 ? 58.688 8.961 -41.25 1 24.19 5 ARG B O 1
ATOM 1355 N N . CYS B 1 6 ? 60.281 8.789 -39.75 1 22.88 6 CYS B N 1
ATOM 1356 C CA . CYS B 1 6 ? 59.719 8.242 -38.5 1 22.88 6 CYS B CA 1
ATOM 1357 C C . CYS B 1 6 ? 58.781 9.227 -37.844 1 22.88 6 CYS B C 1
ATOM 1359 O O . CYS B 1 6 ? 59.219 10.227 -37.25 1 22.88 6 CYS B O 1
ATOM 1361 N N . VAL B 1 7 ? 58.031 10.078 -38.719 1 26.52 7 VAL B N 1
ATOM 1362 C CA . VAL B 1 7 ? 57.344 11.016 -37.844 1 26.52 7 VAL B CA 1
ATOM 1363 C C . VAL B 1 7 ? 56.875 10.289 -36.562 1 26.52 7 VAL B C 1
ATOM 1365 O O . VAL B 1 7 ? 56.25 9.242 -36.656 1 26.52 7 VAL B O 1
ATOM 1368 N N . ALA B 1 8 ? 57.562 10.562 -35.562 1 23.38 8 ALA B N 1
ATOM 1369 C CA . ALA B 1 8 ? 57.5 10.234 -34.125 1 23.38 8 ALA B CA 1
ATOM 1370 C C . ALA B 1 8 ? 56.062 10.328 -33.625 1 23.38 8 ALA B C 1
ATOM 1372 O O . ALA B 1 8 ? 55.219 11.039 -34.219 1 23.38 8 ALA B O 1
ATOM 1373 N N . LEU B 1 9 ? 55.812 9.391 -32.656 1 26.84 9 LEU B N 1
ATOM 1374 C CA . LEU B 1 9 ? 54.969 8.688 -31.672 1 26.84 9 LEU B CA 1
ATOM 1375 C C . LEU B 1 9 ? 54.375 9.656 -30.672 1 26.84 9 LEU B C 1
ATOM 1377 O O . LEU B 1 9 ? 54.844 9.773 -29.547 1 26.84 9 LEU B O 1
ATOM 1381 N N . MET B 1 10 ? 54.125 10.977 -31.141 1 24.61 10 MET B N 1
ATOM 1382 C CA . MET B 1 10 ? 53.938 11.648 -29.844 1 24.61 10 MET B CA 1
ATOM 1383 C C . MET B 1 10 ? 52.844 10.953 -29.031 1 24.61 10 MET B C 1
ATOM 1385 O O . MET B 1 10 ? 51.719 10.773 -29.5 1 24.61 10 MET B O 1
ATOM 1389 N N . VAL B 1 11 ? 53.312 9.984 -28.156 1 25.5 11 VAL B N 1
ATOM 1390 C CA . VAL B 1 11 ? 52.562 9.312 -27.109 1 25.5 11 VAL B CA 1
ATOM 1391 C C . VAL B 1 11 ? 51.844 10.344 -26.234 1 25.5 11 VAL B C 1
ATOM 1393 O O . VAL B 1 11 ? 52.5 11.18 -25.609 1 25.5 11 VAL B O 1
ATOM 1396 N N . ALA B 1 12 ? 50.75 10.945 -26.781 1 23.39 12 ALA B N 1
ATOM 1397 C CA . ALA B 1 12 ? 49.969 11.805 -25.891 1 23.39 12 ALA B CA 1
ATOM 1398 C C . ALA B 1 12 ? 49.812 11.164 -24.531 1 23.39 12 ALA B C 1
ATOM 1400 O O . ALA B 1 12 ? 49.188 10.094 -24.406 1 23.39 12 ALA B O 1
ATOM 1401 N N . ALA B 1 13 ? 50.844 11.125 -23.719 1 24.17 13 ALA B N 1
ATOM 1402 C CA . ALA B 1 13 ? 50.625 10.625 -22.359 1 24.17 13 ALA B CA 1
ATOM 1403 C C . ALA B 1 13 ? 49.406 11.289 -21.719 1 24.17 13 ALA B C 1
ATOM 1405 O O . ALA B 1 13 ? 49.406 12.492 -21.469 1 24.17 13 ALA B O 1
ATOM 1406 N N . LEU B 1 14 ? 48.219 11.008 -22.25 1 24.95 14 LEU B N 1
ATOM 1407 C CA . LEU B 1 14 ? 47.094 11.484 -21.422 1 24.95 14 LEU B CA 1
ATOM 1408 C C . LEU B 1 14 ? 47.375 11.188 -19.938 1 24.95 14 LEU B C 1
ATOM 1410 O O . LEU B 1 14 ? 47.562 10.031 -19.562 1 24.95 14 LEU B O 1
ATOM 1414 N N . ALA B 1 15 ? 48 12.039 -19.234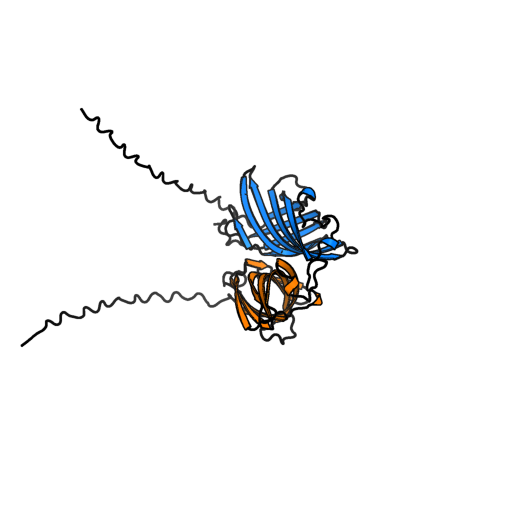 1 25.14 15 ALA B N 1
ATOM 1415 C CA . ALA B 1 15 ? 48.156 12.023 -17.781 1 25.14 15 ALA B CA 1
ATOM 1416 C C . ALA B 1 15 ? 46.844 11.625 -17.094 1 25.14 15 ALA B C 1
ATOM 1418 O O . ALA B 1 15 ? 45.812 12.266 -17.297 1 25.14 15 ALA B O 1
ATOM 1419 N N . LEU B 1 16 ? 46.781 10.289 -16.688 1 26.16 16 LEU B N 1
ATOM 1420 C CA . LEU B 1 16 ? 45.781 9.727 -15.773 1 26.16 16 LEU B CA 1
ATOM 1421 C C . LEU B 1 16 ? 45.719 10.531 -14.484 1 26.16 16 LEU B C 1
ATOM 1423 O O . LEU B 1 16 ? 46.656 10.555 -13.703 1 26.16 16 LEU B O 1
ATOM 1427 N N . LEU B 1 17 ? 45.281 11.773 -14.578 1 25.03 17 LEU B N 1
ATOM 1428 C CA . LEU B 1 17 ? 45.094 12.312 -13.242 1 25.03 17 LEU B CA 1
ATOM 1429 C C . LEU B 1 17 ? 44.5 11.258 -12.32 1 25.03 17 LEU B C 1
ATOM 1431 O O . LEU B 1 17 ? 43.469 10.656 -12.641 1 25.03 17 LEU B O 1
ATOM 1435 N N . ALA B 1 18 ? 45.281 10.664 -11.5 1 27.97 18 ALA B N 1
ATOM 1436 C CA . ALA B 1 18 ? 45.031 9.875 -10.297 1 27.97 18 ALA B CA 1
ATOM 1437 C C . ALA B 1 18 ? 43.938 10.523 -9.438 1 27.97 18 ALA B C 1
ATOM 1439 O O . ALA B 1 18 ? 44.156 11.602 -8.867 1 27.97 18 ALA B O 1
ATOM 1440 N N . GLY B 1 19 ? 42.781 10.719 -9.984 1 27.02 19 GLY B N 1
ATOM 1441 C CA . GLY B 1 19 ? 41.812 11.227 -9.055 1 27.02 19 GLY B CA 1
ATOM 1442 C C . GLY B 1 19 ? 41.938 10.648 -7.66 1 27.02 19 GLY B C 1
ATOM 1443 O O . GLY B 1 19 ? 42.344 9.492 -7.5 1 27.02 19 GLY B O 1
ATOM 1444 N N . SER B 1 20 ? 42.094 11.492 -6.684 1 29.31 20 SER B N 1
ATOM 1445 C CA . SER B 1 20 ? 42.062 11.305 -5.234 1 29.31 20 SER B CA 1
ATOM 1446 C C . SER B 1 20 ? 41 10.289 -4.832 1 29.31 20 SER B C 1
ATOM 1448 O O . SER B 1 20 ? 39.938 10.219 -5.449 1 29.31 20 SER B O 1
ATOM 1450 N N . ALA B 1 21 ? 41.531 9.258 -4.168 1 30 21 ALA B N 1
ATOM 1451 C CA . ALA B 1 21 ? 40.844 8.211 -3.43 1 30 21 ALA B CA 1
ATOM 1452 C C . ALA B 1 21 ? 39.719 8.797 -2.564 1 30 21 ALA B C 1
ATOM 1454 O O . ALA B 1 21 ? 40 9.359 -1.499 1 30 21 ALA B O 1
ATOM 1455 N N . SER B 1 22 ? 38.938 9.633 -3.143 1 30.27 22 SER B N 1
ATOM 1456 C CA . SER B 1 22 ? 37.938 10.039 -2.148 1 30.27 22 SER B CA 1
ATOM 1457 C C . SER B 1 22 ? 37.531 8.875 -1.263 1 30.27 22 SER B C 1
ATOM 1459 O O . SER B 1 22 ? 37.344 7.754 -1.748 1 30.27 22 SER B O 1
ATOM 1461 N N . ALA B 1 23 ? 37.969 8.898 -0.073 1 30.94 23 ALA B N 1
ATOM 1462 C CA . ALA B 1 23 ? 37.594 7.973 0.992 1 30.94 23 ALA B CA 1
ATOM 1463 C C . ALA B 1 23 ? 36.125 7.555 0.859 1 30.94 23 ALA B C 1
ATOM 1465 O O . ALA B 1 23 ? 35.25 8.406 0.728 1 30.94 23 ALA B O 1
ATOM 1466 N N . GLN B 1 24 ? 36 6.523 0.134 1 31.11 24 GLN B N 1
ATOM 1467 C CA . GLN B 1 24 ? 34.688 5.906 0.057 1 31.11 24 GLN B CA 1
ATOM 1468 C C . GLN B 1 24 ? 33.969 5.961 1.406 1 31.11 24 GLN B C 1
ATOM 1470 O O . GLN B 1 24 ? 34.562 5.598 2.434 1 31.11 24 GLN B O 1
ATOM 1475 N N . PRO B 1 25 ? 33.219 6.969 1.629 1 33.91 25 PRO B N 1
ATOM 1476 C CA . PRO B 1 25 ? 32.656 6.965 2.973 1 33.91 25 PRO B CA 1
ATOM 1477 C C . PRO B 1 25 ? 32.438 5.559 3.518 1 33.91 25 PRO B C 1
ATOM 1479 O O . PRO B 1 25 ? 32.281 4.605 2.744 1 33.91 25 PRO B O 1
ATOM 1482 N N . PRO B 1 26 ? 32.812 5.312 4.762 1 34.12 26 PRO B N 1
ATOM 1483 C CA . PRO B 1 26 ? 32.719 3.975 5.34 1 34.12 26 PRO B CA 1
ATOM 1484 C C . PRO B 1 26 ? 31.484 3.211 4.828 1 34.12 26 PRO B C 1
ATOM 1486 O O . PRO B 1 26 ? 30.516 3.822 4.398 1 34.12 26 PRO B O 1
ATOM 1489 N N . GLU B 1 27 ? 31.594 2.1 4.305 1 38.25 27 GLU B N 1
ATOM 1490 C CA . GLU B 1 27 ? 30.719 1.009 3.875 1 38.25 27 GLU B CA 1
ATOM 1491 C C . GLU B 1 27 ? 29.438 0.961 4.703 1 38.25 27 GLU B C 1
ATOM 1493 O O . GLU B 1 27 ? 29.016 -0.11 5.145 1 38.25 27 GLU B O 1
ATOM 1498 N N . GLY B 1 28 ? 29.266 2.111 5.457 1 35.34 28 GLY B N 1
ATOM 1499 C CA . GLY B 1 28 ? 28.281 1.72 6.461 1 35.34 28 GLY B CA 1
ATOM 1500 C C . GLY B 1 28 ? 27.047 1.071 5.867 1 35.34 28 GLY B C 1
ATOM 1501 O O . GLY B 1 28 ? 27.094 0.555 4.746 1 35.34 28 GLY B O 1
ATOM 1502 N N . CYS B 1 29 ? 25.734 1.614 6.281 1 42.44 29 CYS B N 1
ATOM 1503 C CA . CYS B 1 29 ? 24.422 1.062 6.598 1 42.44 29 CYS B CA 1
ATOM 1504 C C . CYS B 1 29 ? 23.656 0.693 5.328 1 42.44 29 CYS B C 1
ATOM 1506 O O . CYS B 1 29 ? 22.438 0.532 5.352 1 42.44 29 CYS B O 1
ATOM 1508 N N . MET B 1 30 ? 24.094 1.042 4.164 1 47.88 30 MET B N 1
ATOM 1509 C CA . MET B 1 30 ? 23.047 0.528 3.279 1 47.88 30 MET B CA 1
ATOM 1510 C C . MET B 1 30 ? 23.109 -0.994 3.191 1 47.88 30 MET B C 1
ATOM 1512 O O . MET B 1 30 ? 23.984 -1.546 2.512 1 47.88 30 MET B O 1
ATOM 1516 N N . LYS B 1 31 ? 22.156 -2.002 4.066 1 73.06 31 LYS B N 1
ATOM 1517 C CA . LYS B 1 31 ? 22 -3.41 4.422 1 73.06 31 LYS B CA 1
ATOM 1518 C C . LYS B 1 31 ? 21.156 -4.148 3.395 1 73.06 31 LYS B C 1
ATOM 1520 O O . LYS B 1 31 ? 20.125 -3.641 2.951 1 73.06 31 LYS B O 1
ATOM 1525 N N . THR B 1 32 ? 21.625 -4.93 2.568 1 90.88 32 THR B N 1
ATOM 1526 C CA . THR B 1 32 ? 20.938 -5.902 1.723 1 90.88 32 THR B CA 1
ATOM 1527 C C . THR B 1 32 ? 20.484 -7.109 2.541 1 90.88 32 THR B C 1
ATOM 1529 O O . THR B 1 32 ? 21.234 -7.602 3.393 1 90.88 32 THR B O 1
ATOM 1532 N N . PHE B 1 33 ? 19.25 -7.516 2.312 1 94.06 33 PHE B N 1
ATOM 1533 C CA . PHE B 1 33 ? 18.766 -8.75 2.922 1 94.06 33 PHE B CA 1
ATOM 1534 C C . PHE B 1 33 ? 17.766 -9.445 2.018 1 94.06 33 PHE B C 1
ATOM 1536 O O . PHE B 1 33 ? 17.297 -8.859 1.033 1 94.06 33 PHE B O 1
ATOM 1543 N N . ALA B 1 34 ? 17.547 -10.711 2.34 1 96.62 34 ALA B N 1
ATOM 1544 C CA . ALA B 1 34 ? 16.625 -11.484 1.515 1 96.62 34 ALA B CA 1
ATOM 1545 C C . ALA B 1 34 ? 15.5 -12.07 2.357 1 96.62 34 ALA B C 1
ATOM 1547 O O . ALA B 1 34 ? 15.727 -12.516 3.486 1 96.62 34 ALA B O 1
ATOM 1548 N N . VAL B 1 35 ? 14.328 -12.086 1.802 1 97.69 35 VAL B N 1
ATOM 1549 C CA . VAL B 1 35 ? 13.172 -12.789 2.348 1 97.69 35 VAL B CA 1
ATOM 1550 C C . VAL B 1 35 ? 12.453 -13.547 1.233 1 97.69 35 VAL B C 1
ATOM 1552 O O . VAL B 1 35 ? 12.664 -13.273 0.05 1 97.69 35 VAL B O 1
ATOM 1555 N N . THR B 1 36 ? 11.602 -14.477 1.662 1 98.44 36 THR B N 1
ATOM 1556 C CA . THR B 1 36 ? 10.836 -15.25 0.69 1 98.44 36 THR B CA 1
ATOM 1557 C C . THR B 1 36 ? 9.352 -15.234 1.038 1 98.44 36 THR B C 1
ATOM 1559 O O . THR B 1 36 ? 8.969 -15.539 2.17 1 98.44 36 THR B O 1
ATOM 1562 N N . GLU B 1 37 ? 8.586 -14.82 0.074 1 98.44 37 GLU B N 1
ATOM 1563 C CA . GLU B 1 37 ? 7.129 -14.898 0.172 1 98.44 37 GLU B CA 1
ATOM 1564 C C . GLU B 1 37 ? 6.617 -16.266 -0.24 1 98.44 37 GLU B C 1
ATOM 1566 O O . GLU B 1 37 ? 7.039 -16.812 -1.265 1 98.44 37 GLU B O 1
ATOM 1571 N N . LYS B 1 38 ? 5.711 -16.781 0.563 1 97.56 38 LYS B N 1
ATOM 1572 C CA . LYS B 1 38 ? 5.012 -18.016 0.24 1 97.56 38 LYS B CA 1
ATOM 1573 C C . LYS B 1 38 ? 3.525 -17.766 0.007 1 97.56 38 LYS B C 1
ATOM 1575 O O . LYS B 1 38 ? 2.797 -17.406 0.937 1 97.56 38 LYS B O 1
ATOM 1580 N N . ALA B 1 39 ? 3.164 -17.984 -1.218 1 96.44 39 ALA B N 1
ATOM 1581 C CA . ALA B 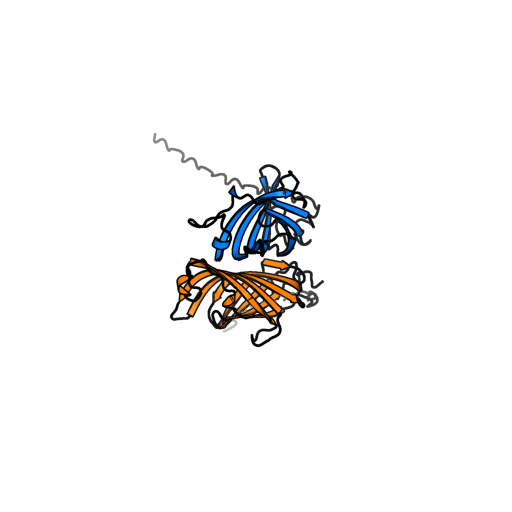1 39 ? 1.767 -17.734 -1.56 1 96.44 39 ALA B CA 1
ATOM 1582 C C . ALA B 1 39 ? 0.831 -18.578 -0.71 1 96.44 39 ALA B C 1
ATOM 1584 O O . ALA B 1 39 ? 1.068 -19.781 -0.524 1 96.44 39 ALA B O 1
ATOM 1585 N N . ASP B 1 40 ? -0.195 -17.969 -0.173 1 96.44 40 ASP B N 1
ATOM 1586 C CA . ASP B 1 40 ? -1.262 -18.641 0.566 1 96.44 40 ASP B CA 1
ATOM 1587 C C . ASP B 1 40 ? -2.596 -18.531 -0.17 1 96.44 40 ASP B C 1
ATOM 1589 O O . ASP B 1 40 ? -3.232 -17.469 -0.153 1 96.44 40 ASP B O 1
ATOM 1593 N N . PRO B 1 41 ? -3.078 -19.625 -0.765 1 94.31 41 PRO B N 1
ATOM 1594 C CA . PRO B 1 41 ? -4.328 -19.562 -1.523 1 94.31 41 PRO B CA 1
ATOM 1595 C C . PRO B 1 41 ? -5.516 -19.125 -0.666 1 94.31 41 PRO B C 1
ATOM 1597 O O . PRO B 1 41 ? -6.492 -18.578 -1.187 1 94.31 41 PRO B O 1
ATOM 1600 N N . ALA B 1 42 ? -5.395 -19.266 0.619 1 95.12 42 ALA B N 1
ATOM 1601 C CA . ALA B 1 42 ? -6.508 -18.938 1.509 1 95.12 42 ALA B CA 1
ATOM 1602 C C . ALA B 1 42 ? -6.707 -17.438 1.609 1 95.12 42 ALA B C 1
ATOM 1604 O O . ALA B 1 42 ? -7.773 -16.969 2.016 1 95.12 42 ALA B O 1
ATOM 1605 N N . THR B 1 43 ? -5.738 -16.703 1.293 1 95.56 43 THR B N 1
ATOM 1606 C CA . THR B 1 43 ? -5.828 -15.266 1.455 1 95.56 43 THR B CA 1
ATOM 1607 C C . THR B 1 43 ? -5.969 -14.578 0.101 1 95.56 43 THR B C 1
ATOM 1609 O O . THR B 1 43 ? -6.102 -13.352 0.031 1 95.56 43 THR B O 1
ATOM 1612 N N . PHE B 1 44 ? -5.902 -15.359 -0.963 1 97.12 44 PHE B N 1
ATOM 1613 C CA . PHE B 1 44 ? -6.035 -14.82 -2.311 1 97.12 44 PHE B CA 1
ATOM 1614 C C . PHE B 1 44 ? -7.457 -14.32 -2.555 1 97.12 44 PHE B C 1
ATOM 1616 O O . PHE B 1 44 ? -8.422 -15.055 -2.348 1 97.12 44 PHE B O 1
ATOM 1623 N N . VAL B 1 45 ? -7.598 -13.07 -2.934 1 97.25 45 VAL B N 1
ATOM 1624 C CA . VAL B 1 45 ? -8.914 -12.445 -3.055 1 97.25 45 VAL B CA 1
ATOM 1625 C C . VAL B 1 45 ? -9.133 -11.977 -4.492 1 97.25 45 VAL B C 1
ATOM 1627 O O . VAL B 1 45 ? -8.289 -11.281 -5.062 1 97.25 45 VAL B O 1
ATOM 1630 N N . VAL B 1 46 ? -10.25 -12.367 -5.07 1 96.62 46 VAL B N 1
ATOM 1631 C CA . VAL B 1 46 ? -10.703 -11.961 -6.398 1 96.62 46 VAL B CA 1
ATOM 1632 C C . VAL B 1 46 ? -12.148 -11.469 -6.324 1 96.62 46 VAL B C 1
ATOM 1634 O O . VAL B 1 46 ? -12.828 -11.68 -5.32 1 96.62 46 VAL B O 1
ATOM 1637 N N . PRO B 1 47 ? -12.633 -10.75 -7.395 1 94.19 47 PRO B N 1
ATOM 1638 C CA . PRO B 1 47 ? -14.031 -10.297 -7.379 1 94.19 47 PRO B CA 1
ATOM 1639 C C . PRO B 1 47 ? -15.023 -11.453 -7.254 1 94.19 47 PRO B C 1
ATOM 1641 O O . PRO B 1 47 ? -14.742 -12.562 -7.719 1 94.19 47 PRO B O 1
ATOM 1644 N N . THR B 1 48 ? -16.172 -11.117 -6.625 1 90.38 48 THR B N 1
ATOM 1645 C CA . THR B 1 48 ? -17.25 -12.094 -6.531 1 90.38 48 THR B CA 1
ATOM 1646 C C . THR B 1 48 ? -17.578 -12.664 -7.906 1 90.38 48 THR B C 1
ATOM 1648 O O . THR B 1 48 ? -17.672 -11.914 -8.883 1 90.38 48 THR B O 1
ATOM 1651 N N . GLY B 1 49 ? -17.672 -14.008 -7.961 1 91.44 49 GLY B N 1
ATOM 1652 C CA . GLY B 1 49 ? -18.031 -14.664 -9.211 1 91.44 49 GLY B CA 1
ATOM 1653 C C . GLY B 1 49 ? -16.844 -15.141 -10.008 1 91.44 49 GLY B C 1
ATOM 1654 O O . GLY B 1 49 ? -17 -15.914 -10.961 1 91.44 49 GLY B O 1
ATOM 1655 N N . VAL B 1 50 ? -15.719 -14.648 -9.711 1 94.38 50 VAL B N 1
ATOM 1656 C CA . VAL B 1 50 ? -14.508 -15.102 -10.398 1 94.38 50 VAL B CA 1
ATOM 1657 C C . VAL B 1 50 ? -13.898 -16.281 -9.648 1 94.38 50 VAL B C 1
ATOM 1659 O O . VAL B 1 50 ? -13.781 -16.266 -8.422 1 94.38 50 VAL B O 1
ATOM 1662 N N . ASP B 1 51 ? -13.523 -17.359 -10.367 1 94.69 51 ASP B N 1
ATOM 1663 C CA . ASP B 1 51 ? -12.844 -18.516 -9.781 1 94.69 51 ASP B CA 1
ATOM 1664 C C . ASP B 1 51 ? -11.359 -18.234 -9.57 1 94.69 51 ASP B C 1
ATOM 1666 O O . ASP B 1 51 ? -10.602 -18.109 -10.539 1 94.69 51 ASP B O 1
ATOM 1670 N N . PRO B 1 52 ? -10.938 -18.188 -8.297 1 93.06 52 PRO B N 1
ATOM 1671 C CA . PRO B 1 52 ? -9.531 -17.875 -8.047 1 93.06 52 PRO B CA 1
ATOM 1672 C C . PRO B 1 52 ? -8.578 -18.953 -8.539 1 93.06 52 PRO B C 1
ATOM 1674 O O . PRO B 1 52 ? -7.371 -18.734 -8.633 1 93.06 52 PRO B O 1
ATOM 1677 N N . ASN B 1 53 ? -9.102 -20.156 -8.891 1 91.81 53 ASN B N 1
ATOM 1678 C CA . ASN B 1 53 ? -8.258 -21.25 -9.367 1 91.81 53 ASN B CA 1
ATOM 1679 C C . ASN B 1 53 ? -8.148 -21.25 -10.891 1 91.81 53 ASN B C 1
ATOM 1681 O O . ASN B 1 53 ? -7.398 -22.047 -11.461 1 91.81 53 ASN B O 1
ATOM 1685 N N . ASN B 1 54 ? -8.859 -20.422 -11.516 1 93.31 54 ASN B N 1
ATOM 1686 C CA . ASN B 1 54 ? -8.812 -20.266 -12.969 1 93.31 54 ASN B CA 1
ATOM 1687 C C . ASN B 1 54 ? -8.023 -19.016 -13.367 1 93.31 54 ASN B C 1
ATOM 1689 O O . ASN B 1 54 ? -8.594 -17.938 -13.508 1 93.31 54 ASN B O 1
ATOM 1693 N N . MET B 1 55 ? -6.75 -19.219 -13.688 1 90.69 55 MET B N 1
ATOM 1694 C CA . MET B 1 55 ? -5.848 -18.094 -13.953 1 90.69 55 MET B CA 1
ATOM 1695 C C . MET B 1 55 ? -6.277 -17.344 -15.203 1 90.69 55 MET B C 1
ATOM 1697 O O . MET B 1 55 ? -6.074 -16.125 -15.297 1 90.69 55 MET B O 1
ATOM 1701 N N . THR B 1 56 ? -6.855 -18 -16.141 1 92.38 56 THR B N 1
ATOM 1702 C CA . THR B 1 56 ? -7.336 -17.344 -17.344 1 92.38 56 THR B CA 1
ATOM 1703 C C . THR B 1 56 ? -8.445 -16.344 -17.016 1 92.38 56 THR B C 1
ATOM 1705 O O . THR B 1 56 ? -8.562 -15.297 -17.641 1 92.38 56 THR B O 1
ATOM 1708 N N . ALA B 1 57 ? -9.227 -16.625 -16.031 1 93.75 57 ALA B N 1
ATOM 1709 C CA . ALA B 1 57 ? -10.352 -15.781 -15.633 1 93.75 57 ALA B CA 1
ATOM 1710 C C . ALA B 1 57 ? -9.867 -14.484 -14.977 1 93.75 57 ALA B C 1
ATOM 1712 O O . ALA B 1 57 ? -10.641 -13.539 -14.812 1 93.75 57 ALA B O 1
ATOM 1713 N N . LEU B 1 58 ? -8.578 -14.453 -14.625 1 94.5 58 LEU B N 1
ATOM 1714 C CA . LEU B 1 58 ? -8.047 -13.281 -13.938 1 94.5 58 LEU B CA 1
ATOM 1715 C C . LEU B 1 58 ? -7.633 -12.203 -14.938 1 94.5 58 LEU B C 1
ATOM 1717 O O . LEU B 1 58 ? -7.352 -11.062 -14.547 1 94.5 58 LEU B O 1
ATOM 1721 N N . THR B 1 59 ? -7.66 -12.531 -16.203 1 94.75 59 THR B N 1
ATOM 1722 C CA . THR B 1 59 ? -7.223 -11.57 -17.203 1 94.75 59 THR B CA 1
ATOM 1723 C C . THR B 1 59 ? -8.07 -10.297 -17.141 1 94.75 59 THR B C 1
ATOM 1725 O O . THR B 1 59 ? -9.297 -10.367 -17.203 1 94.75 59 THR B O 1
ATOM 1728 N N . GLY B 1 60 ? -7.402 -9.195 -16.969 1 95.81 60 GLY B N 1
ATOM 1729 C CA . GLY B 1 60 ? -8.078 -7.902 -17.016 1 95.81 60 GLY B CA 1
ATOM 1730 C C . GLY B 1 60 ? -8.633 -7.488 -15.656 1 95.81 60 GLY B C 1
ATOM 1731 O O . GLY B 1 60 ? -9.398 -6.523 -15.57 1 95.81 60 GLY B O 1
ATOM 1732 N N . ILE B 1 61 ? -8.305 -8.211 -14.648 1 95.62 61 ILE B N 1
ATOM 1733 C CA . ILE B 1 61 ? -8.805 -7.809 -13.344 1 95.62 61 ILE B CA 1
ATOM 1734 C C . ILE B 1 61 ? -7.656 -7.758 -12.344 1 95.62 61 ILE B C 1
ATOM 1736 O O . ILE B 1 61 ? -6.547 -8.203 -12.641 1 95.62 61 ILE B O 1
ATOM 1740 N N . SER B 1 62 ? -7.988 -7.164 -11.219 1 97.25 62 SER B N 1
ATOM 1741 C CA . SER B 1 62 ? -7.055 -7.176 -10.094 1 97.25 62 SER B CA 1
ATOM 1742 C C . SER B 1 62 ? -7.367 -8.312 -9.125 1 97.25 62 SER B C 1
ATOM 1744 O O . SER B 1 62 ? -8.516 -8.75 -9.031 1 97.25 62 SER B O 1
ATOM 1746 N N . ALA B 1 63 ? -6.355 -8.758 -8.492 1 97.81 63 ALA B N 1
ATOM 1747 C CA . ALA B 1 63 ? -6.469 -9.719 -7.391 1 97.81 63 ALA B CA 1
ATOM 1748 C C . ALA B 1 63 ? -5.527 -9.352 -6.246 1 97.81 63 ALA B C 1
ATOM 1750 O O . ALA B 1 63 ? -4.453 -8.789 -6.473 1 97.81 63 ALA B O 1
ATOM 1751 N N . GLY B 1 64 ? -6.023 -9.656 -5.023 1 98.19 64 GLY B N 1
ATOM 17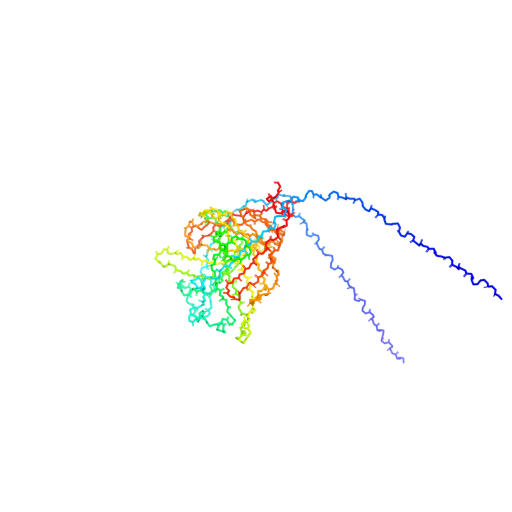52 C CA . GLY B 1 64 ? -5.273 -9.289 -3.83 1 98.19 64 GLY B CA 1
ATOM 1753 C C . GLY B 1 64 ? -4.723 -10.492 -3.084 1 98.19 64 GLY B C 1
ATOM 1754 O O . GLY B 1 64 ? -5.223 -11.609 -3.24 1 98.19 64 GLY B O 1
ATOM 1755 N N . PHE B 1 65 ? -3.676 -10.234 -2.264 1 98.12 65 PHE B N 1
ATOM 1756 C CA . PHE B 1 65 ? -3.055 -11.312 -1.498 1 98.12 65 PHE B CA 1
ATOM 1757 C C . PHE B 1 65 ? -2.543 -10.797 -0.157 1 98.12 65 PHE B C 1
ATOM 1759 O O . PHE B 1 65 ? -2.225 -9.609 -0.022 1 98.12 65 PHE B O 1
ATOM 1766 N N . THR B 1 66 ? -2.545 -11.609 0.807 1 98.19 66 THR B N 1
ATOM 1767 C CA . THR B 1 66 ? -1.817 -11.508 2.068 1 98.19 66 THR B CA 1
ATOM 1768 C C . THR B 1 66 ? -1.06 -12.805 2.355 1 98.19 66 THR B C 1
ATOM 1770 O O . THR B 1 66 ? -1.658 -13.805 2.758 1 98.19 66 THR B O 1
ATOM 1773 N N . ASN B 1 67 ? 0.271 -12.758 2.188 1 98.25 67 ASN B N 1
ATOM 1774 C CA . ASN B 1 67 ? 1.052 -13.992 2.242 1 98.25 67 ASN B CA 1
ATOM 1775 C C . ASN B 1 67 ? 2.111 -13.938 3.338 1 98.25 67 ASN B C 1
ATOM 1777 O O . ASN B 1 67 ? 2.691 -12.883 3.596 1 98.25 67 ASN B O 1
ATOM 1781 N N . PRO B 1 68 ? 2.385 -15.086 3.955 1 97.81 68 PRO B N 1
ATOM 1782 C CA . PRO B 1 68 ? 3.52 -15.109 4.879 1 97.81 68 PRO B CA 1
ATOM 1783 C C . PRO B 1 68 ? 4.859 -14.891 4.176 1 97.81 68 PRO B C 1
ATOM 1785 O O . PRO B 1 68 ? 5.031 -15.305 3.029 1 97.81 68 PRO B O 1
ATOM 1788 N N . VAL B 1 69 ? 5.742 -14.219 4.871 1 98.12 69 VAL B N 1
ATOM 1789 C CA . VAL B 1 69 ? 7.113 -13.977 4.434 1 98.12 69 VAL B CA 1
ATOM 1790 C C . VAL B 1 69 ? 8.094 -14.547 5.461 1 98.12 69 VAL B C 1
ATOM 1792 O O . VAL B 1 69 ? 7.926 -14.344 6.664 1 98.12 69 VAL B O 1
ATOM 1795 N N . VAL B 1 70 ? 9.078 -15.312 5.008 1 97.44 70 VAL B N 1
ATOM 1796 C CA . VAL B 1 70 ? 10.062 -15.922 5.895 1 97.44 70 VAL B CA 1
ATOM 1797 C C . VAL B 1 70 ? 11.445 -15.359 5.59 1 97.44 70 VAL B C 1
ATOM 1799 O O . VAL B 1 70 ? 11.703 -14.898 4.477 1 97.44 70 VAL B O 1
ATOM 1802 N N . PHE B 1 71 ? 12.289 -15.414 6.594 1 95.06 71 PHE B N 1
ATOM 1803 C CA . PHE B 1 71 ? 13.648 -14.906 6.41 1 95.06 71 PHE B CA 1
ATOM 1804 C C . PHE B 1 71 ? 14.445 -15.812 5.48 1 95.06 71 PHE B C 1
ATOM 1806 O O . PHE B 1 71 ? 14.312 -17.031 5.531 1 95.06 71 PHE B O 1
ATOM 1813 N N . GLY B 1 72 ? 15.289 -15.156 4.688 1 93.31 72 GLY B N 1
ATOM 1814 C CA . GLY B 1 72 ? 16.203 -15.906 3.834 1 93.31 72 GLY B CA 1
ATOM 1815 C C . GLY B 1 72 ? 15.656 -16.125 2.434 1 93.31 72 GLY B C 1
ATOM 1816 O O . GLY B 1 72 ? 14.484 -15.844 2.168 1 93.31 72 GLY B O 1
ATOM 1817 N N . GLY B 1 73 ? 16.453 -16.734 1.575 1 92.62 73 GLY B N 1
ATOM 1818 C CA . GLY B 1 73 ? 16.109 -16.859 0.167 1 92.62 73 GLY B CA 1
ATOM 1819 C C . GLY B 1 73 ? 15.719 -18.266 -0.241 1 92.62 73 GLY B C 1
ATOM 1820 O O . GLY B 1 73 ? 15.18 -18.469 -1.331 1 92.62 73 GLY B O 1
ATOM 1821 N N . SER B 1 74 ? 15.914 -19.188 0.564 1 87.38 74 SER B N 1
ATOM 1822 C CA . SER B 1 74 ? 15.703 -20.578 0.168 1 87.38 74 SER B CA 1
ATOM 1823 C C . SER B 1 74 ? 14.219 -20.922 0.105 1 87.38 74 SER B C 1
ATOM 1825 O O . SER B 1 74 ? 13.82 -21.828 -0.635 1 87.38 74 SER B O 1
ATOM 1827 N N . GLY B 1 75 ? 13.445 -20.234 0.823 1 84.75 75 GLY B N 1
ATOM 1828 C CA . GLY B 1 75 ? 12.031 -20.562 0.925 1 84.75 75 GLY B CA 1
ATOM 1829 C C . GLY B 1 75 ? 11.75 -21.703 1.875 1 84.75 75 GLY B C 1
ATOM 1830 O O . GLY B 1 75 ? 10.594 -22.062 2.1 1 84.75 75 GLY B O 1
ATOM 1831 N N . ASN B 1 76 ? 12.758 -22.234 2.49 1 88.06 76 ASN B N 1
ATOM 1832 C CA . ASN B 1 76 ? 12.594 -23.375 3.371 1 88.06 76 ASN B CA 1
ATOM 1833 C C . ASN B 1 76 ? 12.656 -22.984 4.84 1 88.06 76 ASN B C 1
ATOM 1835 O O . ASN B 1 76 ? 12.5 -23.812 5.727 1 88.06 76 ASN B O 1
ATOM 1839 N N . SER B 1 77 ? 12.891 -21.734 5.051 1 87.12 77 SER B N 1
ATOM 1840 C CA . SER B 1 77 ? 12.922 -21.266 6.43 1 87.12 77 SER B CA 1
ATOM 1841 C C . SER B 1 77 ? 11.539 -21.312 7.066 1 87.12 77 SER B C 1
ATOM 1843 O O . SER B 1 77 ? 10.531 -21.141 6.379 1 87.12 77 SER B O 1
ATOM 1845 N N . ASN B 1 78 ? 11.469 -21.609 8.352 1 87.94 78 ASN B N 1
ATOM 1846 C CA . ASN B 1 78 ? 10.227 -21.5 9.117 1 87.94 78 ASN B CA 1
ATOM 1847 C C . ASN B 1 78 ? 10.234 -20.266 10.016 1 87.94 78 ASN B C 1
ATOM 1849 O O . ASN B 1 78 ? 9.359 -20.109 10.867 1 87.94 78 ASN B O 1
ATOM 1853 N N . ARG B 1 79 ? 11.258 -19.5 9.852 1 92.88 79 ARG B N 1
ATOM 1854 C CA . ARG B 1 79 ? 11.305 -18.266 10.648 1 92.88 79 ARG B CA 1
ATOM 1855 C C . ARG B 1 79 ? 10.523 -17.141 9.977 1 92.88 79 ARG B C 1
ATOM 1857 O O . ARG B 1 79 ? 10.945 -16.625 8.945 1 92.88 79 ARG B O 1
ATOM 1864 N N . THR B 1 80 ? 9.539 -16.734 10.609 1 94.25 80 THR B N 1
ATOM 1865 C CA . THR B 1 80 ? 8.633 -15.727 10.047 1 94.25 80 THR B CA 1
ATOM 1866 C C . THR B 1 80 ? 9.266 -14.344 10.094 1 94.25 80 THR B C 1
ATOM 1868 O O . THR B 1 80 ? 9.797 -13.93 11.125 1 94.25 80 THR B O 1
ATOM 1871 N N . ALA B 1 81 ? 9.312 -13.633 9.016 1 96.44 81 ALA B N 1
ATOM 1872 C CA . ALA B 1 81 ? 9.734 -12.242 8.938 1 96.44 81 ALA B CA 1
ATOM 1873 C C . ALA B 1 81 ? 8.539 -11.297 9.016 1 96.44 81 ALA B C 1
ATOM 1875 O O . ALA B 1 81 ? 8.656 -10.172 9.508 1 96.44 81 ALA B O 1
ATOM 1876 N N . GLY B 1 82 ? 7.402 -11.719 8.523 1 98 82 GLY B N 1
ATOM 1877 C CA . GLY B 1 82 ? 6.191 -10.914 8.469 1 98 82 GLY B CA 1
ATOM 1878 C C . GLY B 1 82 ? 5.227 -11.352 7.387 1 98 82 GLY B C 1
ATOM 1879 O O . GLY B 1 82 ? 4.953 -12.539 7.234 1 98 82 GLY B O 1
ATOM 1880 N N . ILE B 1 83 ? 4.602 -10.328 6.676 1 98.5 83 ILE B N 1
ATOM 1881 C CA . ILE B 1 83 ? 3.654 -10.641 5.613 1 98.5 83 ILE B CA 1
ATOM 1882 C C . ILE B 1 83 ? 3.953 -9.781 4.383 1 98.5 83 ILE B C 1
ATOM 1884 O O . ILE B 1 83 ? 4.609 -8.742 4.488 1 98.5 83 ILE B O 1
ATOM 1888 N N . SER B 1 84 ? 3.584 -10.266 3.275 1 98.69 84 SER B N 1
ATOM 1889 C CA . SER B 1 84 ? 3.445 -9.508 2.035 1 98.69 84 SER B CA 1
ATOM 1890 C C . SER B 1 84 ? 1.98 -9.211 1.731 1 98.69 84 SER B C 1
ATOM 1892 O O . SER B 1 84 ? 1.163 -10.125 1.632 1 98.69 84 SER B O 1
ATOM 1894 N N . HIS B 1 85 ? 1.642 -8.008 1.704 1 98.75 85 HIS B N 1
ATOM 1895 C CA . HIS B 1 85 ? 0.288 -7.547 1.415 1 98.75 85 HIS B CA 1
ATOM 1896 C C . HIS B 1 85 ? 0.258 -6.672 0.166 1 98.75 85 HIS B C 1
ATOM 1898 O O . HIS B 1 85 ? 1.088 -5.773 0.014 1 98.75 85 HIS B O 1
ATOM 1904 N N . GLY B 1 86 ? -0.705 -6.973 -0.766 1 98.56 86 GLY B N 1
ATOM 1905 C CA . GLY B 1 86 ? -0.768 -6.195 -1.993 1 98.56 86 GLY B CA 1
ATOM 1906 C C . GLY B 1 86 ? -1.799 -6.719 -2.977 1 98.56 86 GLY B C 1
ATOM 1907 O O . GLY B 1 86 ? -2.643 -7.543 -2.621 1 98.56 86 GLY B O 1
ATOM 1908 N N . PHE B 1 87 ? -1.8 -6.137 -4.117 1 98.56 87 PHE B N 1
ATOM 1909 C CA . PHE B 1 87 ? -2.66 -6.605 -5.199 1 98.56 87 PHE B CA 1
ATOM 1910 C C . PHE B 1 87 ? -1.991 -6.391 -6.555 1 98.56 87 PHE B C 1
ATOM 1912 O O . PHE B 1 87 ? -1.086 -5.566 -6.684 1 98.56 87 PHE B O 1
ATOM 1919 N N . CYS B 1 88 ? -2.408 -7.191 -7.516 1 98.06 88 CYS B N 1
ATOM 1920 C CA . CYS B 1 88 ? -1.872 -7.16 -8.875 1 98.06 88 CYS B CA 1
ATOM 1921 C C . CYS B 1 88 ? -2.988 -6.988 -9.898 1 98.06 88 CYS B C 1
ATOM 1923 O O . CYS B 1 88 ? -4.121 -7.41 -9.664 1 98.06 88 CYS B O 1
ATOM 1925 N N . TYR B 1 89 ? -2.682 -6.324 -10.969 1 98 89 TYR B N 1
ATOM 1926 C CA . TYR B 1 89 ? -3.496 -6.367 -12.18 1 98 89 TYR B CA 1
ATOM 1927 C C . TYR B 1 89 ? -2.967 -7.41 -13.148 1 98 89 TYR B C 1
ATOM 1929 O O . TYR B 1 89 ? -1.782 -7.402 -13.5 1 98 89 TYR B O 1
ATOM 1937 N N . TYR B 1 90 ? -3.881 -8.266 -13.641 1 96.81 90 TYR B N 1
ATOM 1938 C CA . TYR B 1 90 ? -3.48 -9.383 -14.484 1 96.81 90 TYR B CA 1
ATOM 1939 C C . TYR B 1 90 ? -3.682 -9.055 -15.953 1 96.81 90 TYR B C 1
ATOM 1941 O O . TYR B 1 90 ? -4.781 -8.688 -16.375 1 96.81 90 TYR B O 1
ATOM 1949 N N . PHE B 1 91 ? -2.631 -9.273 -16.703 1 96.19 91 PHE B N 1
ATOM 1950 C CA . PHE B 1 91 ? -2.703 -8.953 -18.125 1 96.19 91 PHE B CA 1
ATOM 1951 C C . PHE B 1 91 ? -3.082 -10.188 -18.938 1 96.19 91 PHE B C 1
ATOM 1953 O O . PHE B 1 91 ? -3.512 -10.07 -20.094 1 96.19 91 PHE B O 1
ATOM 1960 N N . GLY B 1 92 ? -2.857 -11.383 -18.359 1 91.69 92 GLY B N 1
ATOM 1961 C CA . GLY B 1 92 ? -3.164 -12.617 -19.062 1 91.69 92 GLY B CA 1
ATOM 1962 C C . GLY B 1 92 ? -2.455 -13.828 -18.469 1 91.69 92 GLY B C 1
ATOM 1963 O O . GLY B 1 92 ? -1.604 -13.688 -17.594 1 91.69 92 GLY B O 1
ATOM 1964 N N . TYR B 1 93 ? -2.928 -14.961 -18.953 1 91.69 93 TYR B N 1
ATOM 1965 C CA . TYR B 1 93 ? -2.328 -16.219 -18.516 1 91.69 93 TYR B CA 1
ATOM 1966 C C . TYR B 1 93 ? -2.113 -17.156 -19.703 1 91.69 93 TYR B C 1
ATOM 1968 O O . TYR B 1 93 ? -3.043 -17.422 -20.469 1 91.69 93 TYR B O 1
ATOM 1976 N N . ASP B 1 94 ? -0.882 -17.562 -19.906 1 91.69 94 ASP B N 1
ATOM 1977 C CA . ASP B 1 94 ? -0.551 -18.625 -20.844 1 91.69 94 ASP B CA 1
ATOM 1978 C C . ASP B 1 94 ? -0.577 -20 -20.172 1 91.69 94 ASP B C 1
ATOM 1980 O O . ASP B 1 94 ? 0.372 -20.375 -19.469 1 91.69 94 ASP B O 1
ATOM 1984 N N . ALA B 1 95 ? -1.585 -20.781 -20.438 1 86.69 95 ALA B N 1
ATOM 1985 C CA . ALA B 1 95 ? -1.785 -22.062 -19.766 1 86.69 95 ALA B CA 1
ATOM 1986 C C . ALA B 1 95 ? -0.726 -23.062 -20.188 1 86.69 95 ALA B C 1
ATOM 1988 O O . ALA B 1 95 ? -0.354 -23.953 -19.422 1 86.69 95 ALA B O 1
ATOM 1989 N N . LYS B 1 96 ? -0.344 -22.969 -21.391 1 90.12 96 LYS B N 1
ATOM 1990 C CA . LYS B 1 96 ? 0.65 -23.906 -21.906 1 90.12 96 LYS B CA 1
ATOM 1991 C C . LYS B 1 96 ? 2 -23.703 -21.234 1 90.12 96 LYS B C 1
ATOM 1993 O O . LYS B 1 96 ? 2.662 -24.672 -20.859 1 90.12 96 LYS B O 1
ATOM 1998 N N . GLU B 1 97 ? 2.395 -22.453 -20.953 1 90 97 GLU B N 1
ATOM 1999 C CA . GLU B 1 97 ? 3.709 -22.156 -20.391 1 90 97 GLU B CA 1
ATOM 2000 C C . GLU B 1 97 ? 3.617 -21.891 -18.891 1 90 97 GLU B C 1
ATOM 2002 O O . GLU B 1 97 ? 4.641 -21.766 -18.219 1 90 97 GLU B O 1
ATOM 2007 N N . GLU B 1 98 ? 2.43 -21.719 -18.328 1 86.81 98 GLU B N 1
ATOM 2008 C CA . GLU B 1 98 ? 2.178 -21.359 -16.938 1 86.81 98 GLU B CA 1
ATOM 2009 C C . GLU B 1 98 ? 2.799 -20.016 -16.594 1 86.81 98 GLU B C 1
ATOM 2011 O O . GLU B 1 98 ? 3.52 -19.891 -15.602 1 86.81 98 GLU B O 1
ATOM 2016 N N . LYS B 1 99 ? 2.57 -19.062 -17.469 1 92.12 99 LYS B N 1
ATOM 2017 C CA . LYS B 1 99 ? 3.129 -17.719 -17.328 1 92.12 99 LYS B CA 1
ATOM 2018 C C . LYS B 1 99 ? 2.023 -16.672 -17.219 1 92.12 99 LYS B C 1
ATOM 2020 O O . LYS B 1 99 ? 1.019 -16.75 -17.922 1 92.12 99 LYS B O 1
ATOM 2025 N N . THR B 1 100 ? 2.211 -15.836 -16.312 1 93.31 100 THR B N 1
ATOM 2026 C CA . THR B 1 100 ? 1.352 -14.656 -16.25 1 93.31 100 THR B CA 1
ATOM 2027 C C . THR B 1 100 ? 2.184 -13.391 -16.078 1 93.31 100 THR B C 1
ATOM 2029 O O . THR B 1 100 ? 3.186 -13.398 -15.359 1 93.31 100 THR B O 1
ATOM 2032 N N . TYR B 1 101 ? 1.821 -12.352 -16.828 1 93.69 101 TYR B N 1
ATOM 2033 C CA . TYR B 1 101 ? 2.416 -11.023 -16.719 1 93.69 101 TYR B CA 1
ATOM 2034 C C . TYR B 1 101 ? 1.486 -10.07 -15.977 1 93.69 101 TYR B C 1
ATOM 2036 O O . TYR B 1 101 ? 0.321 -9.914 -16.344 1 93.69 101 TYR B O 1
ATOM 2044 N N . ASN B 1 102 ? 2.018 -9.516 -14.898 1 97 102 ASN B N 1
ATOM 2045 C CA . ASN B 1 102 ? 1.192 -8.68 -14.031 1 97 102 ASN B CA 1
ATOM 2046 C C . ASN B 1 102 ? 1.896 -7.375 -13.672 1 97 102 ASN B C 1
ATOM 2048 O O . ASN B 1 102 ? 3.047 -7.16 -14.055 1 97 102 ASN B O 1
ATOM 2052 N N . TYR B 1 103 ? 1.15 -6.48 -13.188 1 98.25 103 TYR B N 1
ATOM 2053 C CA . TYR B 1 103 ? 1.656 -5.312 -12.477 1 98.25 103 TYR B CA 1
ATOM 2054 C C . TYR B 1 103 ? 1.19 -5.312 -11.023 1 98.25 103 TYR B C 1
ATOM 2056 O O . TYR B 1 103 ? -0.01 -5.375 -10.75 1 98.25 103 TYR B O 1
ATOM 2064 N N . CYS B 1 104 ? 2.164 -5.238 -10.055 1 98.5 104 CYS B N 1
ATOM 2065 C CA . CYS B 1 104 ? 1.8 -5.438 -8.656 1 98.5 104 CYS B CA 1
ATOM 2066 C C . CYS B 1 104 ? 2.238 -4.258 -7.805 1 98.5 104 CYS B C 1
ATOM 2068 O O . CYS B 1 104 ? 3.25 -3.617 -8.094 1 98.5 104 CYS B O 1
ATOM 2070 N N . HIS B 1 105 ? 1.418 -3.936 -6.832 1 98.5 105 HIS B N 1
ATOM 2071 C CA . HIS B 1 105 ? 1.75 -3.109 -5.68 1 98.5 105 HIS B CA 1
ATOM 2072 C C . HIS B 1 105 ? 1.875 -3.951 -4.414 1 98.5 105 HIS B C 1
ATOM 2074 O O . HIS B 1 105 ? 0.934 -4.652 -4.031 1 98.5 105 HIS B O 1
ATOM 2080 N N . THR B 1 106 ? 3.029 -3.869 -3.797 1 98.81 106 THR B N 1
ATOM 2081 C CA . THR B 1 106 ? 3.307 -4.789 -2.701 1 98.81 106 THR B CA 1
ATOM 2082 C C . THR B 1 106 ? 3.918 -4.051 -1.514 1 98.81 106 THR B C 1
ATOM 2084 O O . THR B 1 106 ? 4.785 -3.191 -1.689 1 98.81 106 THR B O 1
ATOM 2087 N N . THR B 1 107 ? 3.475 -4.336 -0.348 1 98.88 107 THR B N 1
ATOM 2088 C CA . THR B 1 107 ? 4.113 -3.906 0.893 1 98.88 107 THR B CA 1
ATOM 2089 C C . THR B 1 107 ? 4.555 -5.113 1.718 1 98.88 107 THR B C 1
ATOM 2091 O O . THR B 1 107 ? 3.734 -5.961 2.076 1 98.88 107 THR B O 1
ATOM 2094 N N . LEU B 1 108 ? 5.871 -5.203 1.954 1 98.75 108 LEU B N 1
ATOM 2095 C CA . LEU B 1 108 ? 6.395 -6.133 2.951 1 98.75 108 LEU B CA 1
ATOM 2096 C C . LEU B 1 108 ? 6.297 -5.539 4.352 1 98.75 108 LEU B C 1
ATOM 2098 O O . LEU B 1 108 ? 6.895 -4.492 4.629 1 98.75 108 LEU B O 1
ATOM 2102 N N . VAL B 1 109 ? 5.555 -6.156 5.164 1 98.44 109 VAL B N 1
ATOM 2103 C CA . VAL B 1 109 ? 5.438 -5.73 6.555 1 98.44 109 VAL B CA 1
ATOM 2104 C C . VAL B 1 109 ? 6.246 -6.668 7.449 1 98.44 109 VAL B C 1
ATOM 2106 O O . VAL B 1 109 ? 6 -7.875 7.477 1 98.44 109 VAL B O 1
ATOM 2109 N N . PHE B 1 110 ? 7.137 -6.105 8.242 1 97.31 110 PHE B N 1
ATOM 2110 C CA . PHE B 1 110 ? 8.023 -6.898 9.078 1 97.31 110 PHE B CA 1
ATOM 2111 C C . PHE B 1 110 ? 7.594 -6.828 10.539 1 97.31 110 PHE B C 1
ATOM 2113 O O . PHE B 1 110 ? 7.203 -5.77 11.031 1 97.31 110 PHE B O 1
ATOM 2120 N N . TYR B 1 111 ? 7.738 -8 11.148 1 96.19 111 TYR B N 1
ATOM 2121 C CA . TYR B 1 111 ? 7.266 -8.125 12.523 1 96.19 111 TYR B CA 1
ATOM 2122 C C . TYR B 1 111 ? 8.398 -8.539 13.453 1 96.19 111 TYR B C 1
ATOM 2124 O O . TYR B 1 111 ? 9.312 -9.258 13.047 1 96.19 111 TYR B O 1
ATOM 2132 N N . TYR B 1 112 ? 8.391 -8.055 14.664 1 94.12 112 TYR B N 1
ATOM 2133 C CA . TYR B 1 112 ? 9.07 -8.594 15.836 1 94.12 112 TYR B CA 1
ATOM 2134 C C . TYR B 1 112 ? 8.07 -9.062 16.875 1 94.12 112 TYR B C 1
ATOM 2136 O O . TYR B 1 112 ? 7.434 -8.242 17.547 1 94.12 112 TYR B O 1
ATOM 2144 N N . GLY B 1 113 ? 7.965 -10.398 16.969 1 91.38 113 GLY B N 1
ATOM 2145 C CA . GLY B 1 113 ? 6.793 -10.906 17.672 1 91.38 113 GLY B CA 1
ATOM 2146 C C . GLY B 1 113 ? 5.488 -10.508 17 1 91.38 113 GLY B C 1
ATOM 2147 O O . GLY B 1 113 ? 5.336 -10.648 15.789 1 91.38 113 GLY B O 1
ATOM 2148 N N . PRO B 1 114 ? 4.492 -10.039 17.781 1 91.31 114 PRO B N 1
ATOM 2149 C CA . PRO B 1 114 ? 3.207 -9.656 17.188 1 91.31 114 PRO B CA 1
ATOM 2150 C C . PRO B 1 114 ? 3.193 -8.219 16.672 1 91.31 114 PRO B C 1
ATOM 2152 O O . PRO B 1 114 ? 2.215 -7.785 16.062 1 91.31 114 PRO B O 1
ATOM 2155 N N . ALA B 1 115 ? 4.262 -7.512 16.875 1 93.12 115 ALA B N 1
ATOM 2156 C CA . ALA B 1 115 ? 4.258 -6.078 16.594 1 93.12 115 ALA B CA 1
ATOM 2157 C C . ALA B 1 115 ? 4.906 -5.773 15.25 1 93.12 115 ALA B C 1
ATOM 2159 O O . ALA B 1 115 ? 6.035 -6.195 14.984 1 93.12 115 ALA B O 1
ATOM 2160 N N . PRO B 1 116 ? 4.172 -5.086 14.438 1 94.81 116 PRO B N 1
ATOM 2161 C CA . PRO B 1 116 ? 4.871 -4.602 13.25 1 94.81 116 PRO B CA 1
ATOM 2162 C C . PRO B 1 116 ? 5.984 -3.605 13.578 1 94.81 116 PRO B C 1
ATOM 2164 O O . PRO B 1 116 ? 5.785 -2.703 14.398 1 94.81 116 PRO B O 1
ATOM 2167 N N . ILE B 1 117 ? 7.16 -3.738 12.938 1 95.19 117 ILE B N 1
ATOM 2168 C CA . ILE B 1 117 ? 8.273 -2.861 13.273 1 95.19 117 ILE B CA 1
ATOM 2169 C C . ILE B 1 117 ? 8.602 -1.957 12.086 1 95.19 117 ILE B C 1
ATOM 2171 O O . ILE B 1 117 ? 9.398 -1.022 12.211 1 95.19 117 ILE B O 1
ATOM 2175 N N . GLY B 1 118 ? 8.086 -2.223 10.945 1 95.25 118 GLY B N 1
ATOM 2176 C CA . GLY B 1 118 ? 8.312 -1.426 9.75 1 95.25 118 GLY B CA 1
ATOM 2177 C C . GLY B 1 118 ? 7.883 -2.133 8.477 1 95.25 118 GLY B C 1
ATOM 2178 O O . GLY B 1 118 ? 7.551 -3.32 8.5 1 95.25 118 GLY B O 1
ATOM 2179 N N . SER B 1 119 ? 7.836 -1.382 7.414 1 97.94 119 SER B N 1
ATOM 2180 C CA . SER B 1 119 ? 7.422 -1.961 6.141 1 97.94 119 SER B CA 1
ATOM 2181 C C . SER B 1 119 ? 8.188 -1.339 4.977 1 97.94 119 SER B C 1
ATOM 2183 O O . SER B 1 119 ? 8.766 -0.258 5.113 1 97.94 119 SER B O 1
ATOM 2185 N N . ILE B 1 120 ? 8.266 -2.033 3.898 1 97.25 120 ILE B N 1
ATOM 2186 C CA . ILE B 1 120 ? 8.828 -1.585 2.627 1 97.25 120 ILE B CA 1
ATOM 2187 C C . ILE B 1 120 ? 7.785 -1.734 1.522 1 97.25 120 ILE B C 1
ATOM 2189 O O . ILE B 1 120 ? 7.195 -2.805 1.355 1 97.25 120 ILE B O 1
ATOM 2193 N N . THR B 1 121 ? 7.5 -0.661 0.876 1 98.69 121 THR B N 1
ATOM 2194 C CA . THR B 1 121 ? 6.543 -0.67 -0.224 1 98.69 121 THR B CA 1
ATOM 2195 C C . THR B 1 121 ? 7.262 -0.545 -1.565 1 98.69 121 THR B C 1
ATOM 2197 O O . THR B 1 121 ? 8.164 0.281 -1.72 1 98.69 121 THR B O 1
ATOM 2200 N N . PHE B 1 122 ? 6.855 -1.45 -2.553 1 98.5 122 PHE B N 1
ATOM 2201 C CA . PHE B 1 122 ? 7.426 -1.419 -3.895 1 98.5 122 PHE B CA 1
ATOM 2202 C C . PHE B 1 122 ? 6.383 -1.812 -4.938 1 98.5 122 PHE B C 1
ATOM 2204 O O . PHE B 1 122 ? 5.352 -2.398 -4.598 1 98.5 122 PHE B O 1
ATOM 2211 N N . SER B 1 123 ? 6.598 -1.423 -6.137 1 98.38 123 SER B N 1
ATOM 2212 C CA . SER B 1 123 ? 5.652 -1.707 -7.207 1 98.38 123 SER B CA 1
ATOM 2213 C C . SER B 1 123 ? 6.352 -1.779 -8.562 1 98.38 123 SER B C 1
ATOM 2215 O O . SER B 1 123 ? 7.43 -1.207 -8.742 1 98.38 123 SER B O 1
ATOM 2217 N N . GLY B 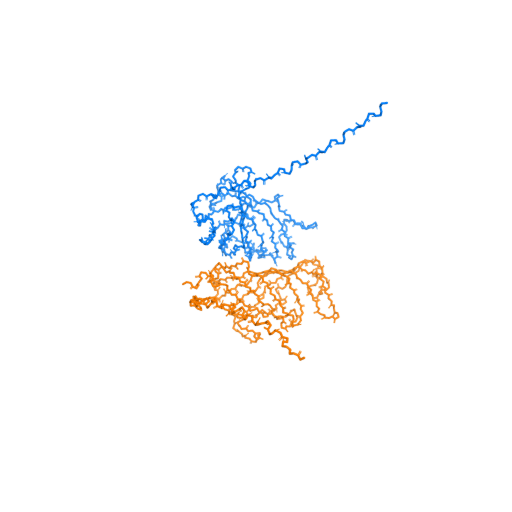1 124 ? 5.711 -2.545 -9.523 1 98.06 124 GLY B N 1
ATOM 2218 C CA . GLY B 1 124 ? 6.227 -2.635 -10.883 1 98.06 124 GLY B CA 1
ATOM 2219 C C . GLY B 1 124 ? 5.738 -3.865 -11.625 1 98.06 124 GLY B C 1
ATOM 2220 O O . GLY B 1 124 ? 4.914 -4.621 -11.109 1 98.06 124 GLY B O 1
ATOM 2221 N N . PRO B 1 125 ? 6.25 -3.955 -12.867 1 97.81 125 PRO B N 1
ATOM 2222 C CA . PRO B 1 125 ? 5.941 -5.176 -13.617 1 97.81 125 PRO B CA 1
ATOM 2223 C C . PRO B 1 125 ? 6.301 -6.445 -12.852 1 97.81 125 PRO B C 1
ATOM 2225 O O . PRO B 1 125 ? 7.309 -6.477 -12.141 1 97.81 125 PRO B O 1
ATOM 2228 N N . PHE B 1 126 ? 5.465 -7.352 -12.969 1 98 126 PHE B N 1
ATOM 2229 C CA . PHE B 1 126 ? 5.652 -8.617 -12.266 1 98 126 PHE B CA 1
ATOM 2230 C C . PHE B 1 126 ? 5.48 -9.797 -13.211 1 98 126 PHE B C 1
ATOM 2232 O O . PHE B 1 126 ? 4.352 -10.195 -13.516 1 98 126 PHE B O 1
ATOM 2239 N N . SER B 1 127 ? 6.543 -10.328 -13.617 1 96.12 127 SER B N 1
ATOM 2240 C CA . SER B 1 127 ? 6.57 -11.531 -14.438 1 96.12 127 SER B CA 1
ATOM 2241 C C . SER B 1 127 ? 6.492 -12.789 -13.578 1 96.12 127 SER B C 1
ATOM 2243 O O . SER B 1 127 ? 7.508 -13.242 -13.039 1 96.12 127 SER B O 1
ATOM 2245 N N . ASP B 1 128 ? 5.344 -13.359 -13.57 1 95.56 128 ASP B N 1
ATOM 2246 C CA . ASP B 1 128 ? 5.117 -14.469 -12.648 1 95.56 128 ASP B CA 1
ATOM 2247 C C . ASP B 1 128 ? 5.281 -15.812 -13.352 1 95.56 128 ASP B C 1
ATOM 2249 O O . ASP B 1 128 ? 4.297 -16.422 -13.758 1 95.56 128 ASP B O 1
ATOM 2253 N N . TRP B 1 129 ? 6.379 -16.312 -13.469 1 95.38 129 TRP B N 1
ATOM 2254 C CA . TRP B 1 129 ? 6.742 -17.641 -13.914 1 95.38 129 TRP B CA 1
ATOM 2255 C C . TRP B 1 129 ? 8.086 -18.078 -13.328 1 95.38 129 TRP B C 1
ATOM 2257 O O . TRP B 1 129 ? 8.93 -17.234 -13.016 1 95.38 129 TRP B O 1
ATOM 2267 N N . ALA B 1 130 ? 8.195 -19.391 -13.18 1 94.06 130 ALA B N 1
ATOM 2268 C CA . ALA B 1 130 ? 9.359 -19.938 -12.5 1 94.06 130 ALA B CA 1
ATOM 2269 C C . ALA B 1 130 ? 10.656 -19.422 -13.117 1 94.06 130 ALA B C 1
ATOM 2271 O O . ALA B 1 130 ? 10.773 -19.328 -14.344 1 94.06 130 ALA B O 1
ATOM 2272 N N . ASP B 1 131 ? 11.594 -18.953 -12.305 1 94.81 131 ASP B N 1
ATOM 2273 C CA . ASP B 1 131 ? 12.969 -18.578 -12.602 1 94.81 131 ASP B CA 1
ATOM 2274 C C . ASP B 1 131 ? 13.031 -17.188 -13.227 1 94.81 131 ASP B C 1
ATOM 2276 O O . ASP B 1 131 ? 14.102 -16.719 -13.602 1 94.81 131 ASP B O 1
ATOM 2280 N N . SER B 1 132 ? 11.898 -16.531 -13.359 1 96.75 132 SER B N 1
ATOM 2281 C CA . SER B 1 132 ? 11.969 -15.125 -13.758 1 96.75 132 SER B CA 1
ATOM 2282 C C . SER B 1 132 ? 12.664 -14.289 -12.695 1 96.75 132 SER B C 1
ATOM 2284 O O . SER B 1 132 ? 12.523 -14.555 -11.5 1 96.75 132 SER B O 1
ATOM 2286 N N . VAL B 1 133 ? 13.469 -13.297 -13.141 1 98 133 VAL B N 1
ATOM 2287 C CA . VAL B 1 133 ? 14.18 -12.367 -12.273 1 98 133 VAL B CA 1
ATOM 2288 C C . VAL B 1 133 ? 13.992 -10.938 -12.781 1 98 133 VAL B C 1
ATOM 2290 O O . VAL B 1 133 ? 14.188 -10.656 -13.961 1 98 133 VAL B O 1
ATOM 2293 N N . PHE B 1 134 ? 13.625 -10.016 -11.961 1 98.19 134 PHE B N 1
ATOM 2294 C CA . PHE B 1 134 ? 13.422 -8.617 -12.312 1 98.19 134 PHE B CA 1
ATOM 2295 C C . PHE B 1 134 ? 13.539 -7.727 -11.086 1 98.19 134 PHE B C 1
ATOM 2297 O O . PHE B 1 134 ? 13.656 -8.219 -9.961 1 98.19 134 PHE B O 1
ATOM 2304 N N . GLU B 1 135 ? 13.539 -6.406 -11.312 1 98.31 135 GLU B N 1
ATOM 2305 C CA . GLU B 1 135 ? 13.664 -5.453 -10.211 1 98.31 135 GLU B CA 1
ATOM 2306 C C . GLU B 1 135 ? 12.531 -4.438 -10.227 1 98.31 135 GLU B C 1
ATOM 2308 O O . GLU B 1 135 ? 12.094 -4 -11.297 1 98.31 135 GLU B O 1
ATOM 2313 N N . ASN B 1 136 ? 12.109 -4.148 -9.102 1 98.44 136 ASN B N 1
ATOM 2314 C CA . ASN B 1 136 ? 11.148 -3.07 -8.883 1 98.44 136 ASN B CA 1
ATOM 2315 C C . ASN B 1 136 ? 11.695 -2.018 -7.926 1 98.44 136 ASN B C 1
ATOM 2317 O O . ASN B 1 136 ? 12.469 -2.338 -7.02 1 98.44 136 ASN B O 1
ATOM 2321 N N . ALA B 1 137 ? 11.289 -0.756 -8.164 1 97.12 137 ALA B N 1
ATOM 2322 C CA . ALA B 1 137 ? 11.734 0.338 -7.305 1 97.12 137 ALA B CA 1
ATOM 2323 C C . ALA B 1 137 ? 10.977 0.333 -5.98 1 97.12 137 ALA B C 1
ATOM 2325 O O . ALA B 1 137 ? 9.766 0.082 -5.949 1 97.12 137 ALA B O 1
ATOM 2326 N N . ILE B 1 138 ? 11.711 0.609 -4.871 1 96.88 138 ILE B N 1
AT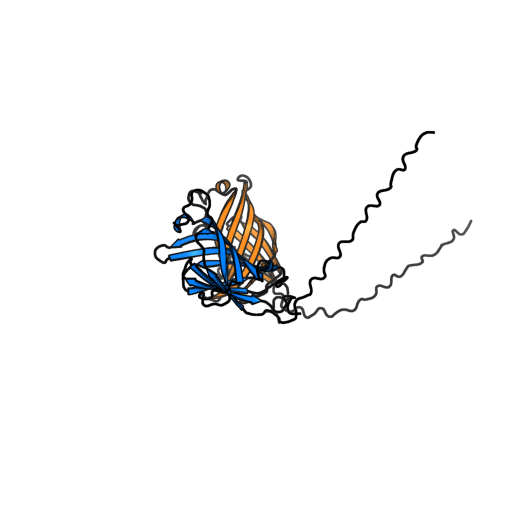OM 2327 C CA . ILE B 1 138 ? 11.094 0.886 -3.578 1 96.88 138 ILE B CA 1
ATOM 2328 C C . ILE B 1 138 ? 10.547 2.311 -3.562 1 96.88 138 ILE B C 1
ATOM 2330 O O . ILE B 1 138 ? 11.281 3.27 -3.811 1 96.88 138 ILE B O 1
ATOM 2334 N N . SER B 1 139 ? 9.258 2.443 -3.303 1 96.5 139 SER B N 1
ATOM 2335 C CA . SER B 1 139 ? 8.641 3.762 -3.244 1 96.5 139 SER B CA 1
ATOM 2336 C C . SER B 1 139 ? 8.82 4.398 -1.871 1 96.5 139 SER B C 1
ATOM 2338 O O . SER B 1 139 ? 8.781 5.625 -1.737 1 96.5 139 SER B O 1
ATOM 2340 N N . GLY B 1 140 ? 9.047 3.57 -0.83 1 94.69 140 GLY B N 1
ATOM 2341 C CA . GLY B 1 140 ? 9.234 4.082 0.518 1 94.69 140 GLY B CA 1
ATOM 2342 C C . GLY B 1 140 ? 9.156 3 1.581 1 94.69 140 GLY B C 1
ATOM 2343 O O . GLY B 1 140 ? 9.008 1.819 1.264 1 94.69 140 GLY B O 1
ATOM 2344 N N . GLY B 1 141 ? 9.266 3.467 2.904 1 95.81 141 GLY B N 1
ATOM 2345 C CA . GLY B 1 141 ? 9.188 2.57 4.047 1 95.81 141 GLY B CA 1
ATOM 2346 C C . GLY B 1 141 ? 8.68 3.25 5.305 1 95.81 141 GLY B C 1
ATOM 2347 O O . GLY B 1 141 ? 8.516 4.473 5.332 1 95.81 141 GLY B O 1
ATOM 2348 N N . THR B 1 142 ? 8.367 2.414 6.242 1 95.81 142 THR B N 1
ATOM 2349 C CA . THR B 1 142 ? 7.926 2.896 7.547 1 95.81 142 T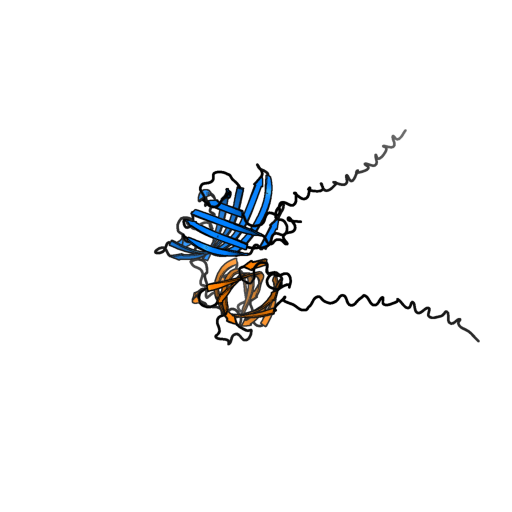HR B CA 1
ATOM 2350 C C . THR B 1 142 ? 8.75 2.262 8.664 1 95.81 142 THR B C 1
ATOM 2352 O O . THR B 1 142 ? 9.523 1.332 8.422 1 95.81 142 THR B O 1
ATOM 2355 N N . GLY B 1 143 ? 8.508 2.822 9.953 1 92.81 143 GLY B N 1
ATOM 2356 C CA . GLY B 1 143 ? 9.219 2.25 11.086 1 92.81 143 GLY B CA 1
ATOM 2357 C C . GLY B 1 143 ? 10.711 2.15 10.867 1 92.81 143 GLY B C 1
ATOM 2358 O O . GLY B 1 143 ? 11.352 3.127 10.477 1 92.81 143 GLY B O 1
ATOM 2359 N N . TRP B 1 144 ? 11.289 0.897 11.023 1 90.31 144 TRP B N 1
ATOM 2360 C CA . TRP B 1 144 ? 12.727 0.657 10.891 1 90.31 144 TRP B CA 1
ATOM 2361 C C . TRP B 1 144 ? 13.203 0.993 9.484 1 90.31 144 TRP B C 1
ATOM 2363 O O . TRP B 1 144 ? 14.406 1.164 9.25 1 90.31 144 TRP B O 1
ATOM 2373 N N . PHE B 1 145 ? 12.266 1.103 8.594 1 91.69 145 PHE B N 1
ATOM 2374 C CA . PHE B 1 145 ? 12.633 1.325 7.199 1 91.69 145 PHE B CA 1
ATOM 2375 C C . PHE B 1 145 ? 12.188 2.709 6.738 1 91.69 145 PHE B C 1
ATOM 2377 O O . PHE B 1 145 ? 12.078 2.963 5.539 1 91.69 145 PHE B O 1
ATOM 2384 N N . ALA B 1 146 ? 11.812 3.541 7.668 1 87.75 146 ALA B N 1
ATOM 2385 C CA . ALA B 1 146 ? 11.375 4.883 7.293 1 87.75 146 ALA B CA 1
ATOM 2386 C C . ALA B 1 146 ? 12.391 5.559 6.379 1 87.75 146 ALA B C 1
ATOM 2388 O O . ALA B 1 146 ? 13.594 5.531 6.648 1 87.75 146 ALA B O 1
ATOM 2389 N N . GLY B 1 147 ? 11.883 6.137 5.23 1 83.94 147 GLY B N 1
ATOM 2390 C CA . GLY B 1 147 ? 12.75 6.82 4.285 1 83.94 147 GLY B CA 1
ATOM 2391 C C . GLY B 1 147 ? 13.422 5.879 3.305 1 83.94 147 GLY B C 1
ATOM 2392 O O . GLY B 1 147 ? 14.297 6.293 2.539 1 83.94 147 GLY B O 1
ATOM 2393 N N . ALA B 1 148 ? 12.992 4.652 3.324 1 90.44 148 ALA B N 1
ATOM 2394 C CA . ALA B 1 148 ? 13.641 3.639 2.5 1 90.44 148 ALA B CA 1
ATOM 2395 C C . ALA B 1 148 ? 13.562 4.004 1.02 1 90.44 148 ALA B C 1
ATOM 2397 O O . ALA B 1 148 ? 12.523 4.453 0.538 1 90.44 148 ALA B O 1
ATOM 2398 N N . ASN B 1 149 ? 14.68 3.924 0.386 1 90.25 149 ASN B N 1
ATOM 2399 C CA . ASN B 1 149 ? 14.859 3.924 -1.062 1 90.25 149 ASN B CA 1
ATOM 2400 C C . ASN B 1 149 ? 15.742 2.76 -1.515 1 90.25 149 ASN B C 1
ATOM 2402 O O . ASN B 1 149 ? 16.438 2.148 -0.703 1 90.25 149 ASN B O 1
ATOM 2406 N N . GLY B 1 150 ? 15.68 2.531 -2.836 1 93.81 150 GLY B N 1
ATOM 2407 C CA . GLY B 1 150 ? 16.438 1.404 -3.352 1 93.81 150 GLY B CA 1
ATOM 2408 C C . GLY B 1 150 ? 15.633 0.511 -4.273 1 93.81 150 GLY B C 1
ATOM 2409 O O . GLY B 1 150 ? 14.797 0.996 -5.035 1 93.81 150 GLY B O 1
ATOM 2410 N N . VAL B 1 151 ? 16.016 -0.799 -4.215 1 96.19 151 VAL B N 1
ATOM 2411 C CA . VAL B 1 151 ? 15.391 -1.708 -5.172 1 96.19 151 VAL B CA 1
ATOM 2412 C C . VAL B 1 151 ? 15.086 -3.041 -4.492 1 96.19 151 VAL B C 1
ATOM 2414 O O . VAL B 1 151 ? 15.758 -3.428 -3.535 1 96.19 151 VAL B O 1
ATOM 2417 N N . VAL B 1 152 ? 14 -3.633 -4.934 1 98.06 152 VAL B N 1
ATOM 2418 C CA . VAL B 1 152 ? 13.727 -5.035 -4.625 1 98.06 152 VAL B CA 1
ATOM 2419 C C . VAL B 1 152 ? 13.953 -5.891 -5.867 1 98.06 152 VAL B C 1
ATOM 2421 O O . VAL B 1 152 ? 13.266 -5.727 -6.875 1 98.06 152 VAL B O 1
ATOM 2424 N N . LYS B 1 153 ? 14.906 -6.723 -5.805 1 98.06 153 LYS B N 1
ATOM 2425 C CA . LYS B 1 153 ? 15.062 -7.746 -6.832 1 98.06 153 LYS B CA 1
ATOM 2426 C C . LYS B 1 153 ? 14.156 -8.945 -6.551 1 98.06 153 LYS B C 1
ATOM 2428 O O . LYS B 1 153 ? 14.25 -9.562 -5.488 1 98.06 153 LYS B O 1
ATOM 2433 N N . VAL B 1 154 ? 13.328 -9.32 -7.465 1 98.56 154 VAL B N 1
ATOM 2434 C CA . VAL B 1 154 ? 12.398 -10.438 -7.332 1 98.56 154 VAL B CA 1
ATOM 2435 C C . VAL B 1 154 ? 12.922 -11.641 -8.109 1 98.56 154 VAL B C 1
ATOM 2437 O O . VAL B 1 154 ? 13.258 -11.531 -9.289 1 98.56 154 VAL B O 1
ATOM 2440 N N . GLU B 1 155 ? 13.047 -12.664 -7.434 1 98.19 155 GLU B N 1
ATOM 2441 C CA . GLU B 1 155 ? 13.344 -13.969 -8.023 1 98.19 155 GLU B CA 1
ATOM 2442 C C . GLU B 1 155 ? 12.188 -14.945 -7.809 1 98.19 155 GLU B C 1
ATOM 2444 O O . GLU B 1 155 ? 11.953 -15.406 -6.688 1 98.19 155 GLU B O 1
ATOM 2449 N N . VAL B 1 156 ? 11.523 -15.281 -8.891 1 97.5 156 VAL B N 1
ATOM 2450 C CA . VAL B 1 156 ? 10.406 -16.219 -8.773 1 97.5 156 VAL B CA 1
ATOM 2451 C C . VAL B 1 156 ? 10.945 -17.656 -8.688 1 97.5 156 VAL B C 1
ATOM 2453 O O . VAL B 1 156 ? 11.445 -18.188 -9.672 1 97.5 156 VAL B O 1
ATOM 2456 N N . LYS B 1 157 ? 10.805 -18.234 -7.555 1 96.12 157 LYS B N 1
ATOM 2457 C CA . LYS B 1 157 ? 11.336 -19.578 -7.344 1 96.12 157 LYS B CA 1
ATOM 2458 C C . LYS B 1 157 ? 10.422 -20.641 -7.957 1 96.12 157 LYS B C 1
ATOM 2460 O O . LYS B 1 157 ? 10.898 -21.562 -8.625 1 96.12 157 LYS B O 1
ATOM 2465 N N . SER B 1 158 ? 9.195 -20.547 -7.699 1 92.88 158 SER B N 1
ATOM 2466 C CA . SER B 1 158 ? 8.133 -21.375 -8.273 1 92.88 158 SER B CA 1
ATOM 2467 C C . SER B 1 158 ? 6.906 -20.531 -8.617 1 92.88 158 SER B C 1
ATOM 2469 O O . SER B 1 158 ? 6.465 -19.703 -7.812 1 92.88 158 SER B O 1
ATOM 2471 N N . ALA B 1 159 ? 6.383 -20.766 -9.773 1 88.06 159 ALA B N 1
ATOM 2472 C CA . ALA B 1 159 ? 5.277 -19.953 -10.281 1 88.06 159 ALA B CA 1
ATOM 2473 C C . ALA B 1 159 ? 4.082 -20.016 -9.328 1 88.06 159 ALA B C 1
ATOM 2475 O O . ALA B 1 159 ? 3.674 -21.094 -8.898 1 88.06 159 ALA B O 1
ATOM 2476 N N . LEU B 1 160 ? 3.574 -18.828 -9.016 1 88.12 160 LEU B N 1
ATOM 2477 C CA . LEU B 1 160 ? 2.336 -18.641 -8.266 1 88.12 160 LEU B CA 1
ATOM 2478 C C . LEU B 1 160 ? 2.488 -19.172 -6.836 1 88.12 160 LEU B C 1
ATOM 2480 O O . LEU B 1 160 ? 1.497 -19.312 -6.117 1 88.12 160 LEU B O 1
ATOM 2484 N N . GLU B 1 161 ? 3.736 -19.484 -6.43 1 92.62 161 GLU B N 1
ATOM 2485 C CA . GLU B 1 161 ? 3.881 -20.156 -5.141 1 92.62 161 GLU B CA 1
ATOM 2486 C C . GLU B 1 161 ? 4.906 -19.438 -4.262 1 92.62 161 GLU B C 1
ATOM 2488 O O . GLU B 1 161 ? 4.641 -19.156 -3.096 1 92.62 161 GLU B O 1
ATOM 2493 N N . GLN B 1 162 ? 6.102 -19.312 -4.816 1 96.88 162 GLN B N 1
ATOM 2494 C CA . GLN B 1 162 ? 7.164 -18.781 -3.973 1 96.88 162 GLN B CA 1
ATOM 2495 C C . GLN B 1 162 ? 7.938 -17.672 -4.695 1 96.88 162 GLN B C 1
ATOM 2497 O O . GLN B 1 162 ? 8.336 -17.844 -5.848 1 96.88 162 GLN B O 1
ATOM 2502 N N . TYR B 1 163 ? 8.273 -16.609 -4.004 1 98.25 163 TYR B N 1
ATOM 2503 C CA . TYR B 1 163 ? 8.969 -15.438 -4.523 1 98.25 163 TYR B CA 1
ATOM 2504 C C . TYR B 1 163 ? 10.062 -14.977 -3.568 1 98.25 163 TYR B C 1
ATOM 2506 O O . TYR B 1 163 ? 9.773 -14.578 -2.436 1 98.25 163 TYR B O 1
ATOM 2514 N N . LYS B 1 164 ? 11.258 -15.023 -3.975 1 98.44 164 LYS B N 1
ATOM 2515 C CA . LYS B 1 164 ? 12.352 -14.461 -3.189 1 98.44 164 LYS B CA 1
ATOM 2516 C C . LYS B 1 164 ? 12.547 -12.984 -3.49 1 98.44 164 LYS B C 1
ATOM 2518 O O . LYS B 1 164 ? 12.664 -12.586 -4.652 1 98.44 164 LYS B O 1
ATOM 2523 N N . TYR B 1 165 ? 12.57 -12.211 -2.486 1 98.56 165 TYR B N 1
ATOM 2524 C CA . TYR B 1 165 ? 12.867 -10.781 -2.574 1 98.56 165 TYR B CA 1
ATOM 2525 C C . TYR B 1 165 ? 14.25 -10.484 -1.998 1 98.56 165 TYR B C 1
ATOM 2527 O O . TYR B 1 165 ? 14.516 -10.758 -0.825 1 98.56 165 TYR B O 1
ATOM 2535 N N . VAL B 1 166 ? 15.086 -9.953 -2.785 1 98.06 166 VAL B N 1
ATOM 2536 C CA . VAL B 1 166 ? 16.344 -9.391 -2.303 1 98.06 166 VAL B CA 1
ATOM 2537 C C . VAL B 1 166 ? 16.219 -7.871 -2.217 1 98.06 166 VAL B C 1
ATOM 2539 O O . VAL B 1 166 ? 16.266 -7.18 -3.238 1 98.06 166 VAL B O 1
ATOM 2542 N N . VAL B 1 167 ? 16.234 -7.391 -0.996 1 97.12 167 VAL B N 1
ATOM 2543 C CA . VAL B 1 167 ? 16.031 -5.965 -0.745 1 97.12 167 VAL B CA 1
ATOM 2544 C C . VAL B 1 167 ? 17.391 -5.27 -0.632 1 97.12 167 VAL B C 1
ATOM 2546 O O . VAL B 1 167 ? 18.219 -5.645 0.203 1 97.12 167 VAL B O 1
ATOM 2549 N N . ARG B 1 168 ? 17.531 -4.266 -1.48 1 94.75 168 ARG B N 1
ATOM 2550 C CA . ARG B 1 168 ? 18.719 -3.416 -1.446 1 94.75 168 ARG B CA 1
ATOM 2551 C C . ARG B 1 168 ? 18.344 -1.968 -1.141 1 94.75 168 ARG B C 1
ATOM 2553 O O . ARG B 1 168 ? 17.75 -1.285 -1.976 1 94.75 168 ARG B O 1
ATOM 2560 N N . LEU B 1 169 ? 18.75 -1.562 0.064 1 92.94 169 LEU B N 1
ATOM 2561 C CA . LEU B 1 169 ? 18.406 -0.218 0.51 1 92.94 169 LEU B CA 1
ATOM 2562 C C . LEU B 1 169 ? 19.547 0.755 0.262 1 92.94 169 LEU B C 1
ATOM 2564 O O . LEU B 1 169 ? 20.719 0.401 0.438 1 92.94 169 LEU B O 1
ATOM 2568 N N . ASP B 1 170 ? 19.125 1.93 -0.132 1 84.19 170 ASP B N 1
ATOM 2569 C CA . ASP B 1 170 ? 20.125 2.975 -0.331 1 84.19 170 ASP B CA 1
ATOM 2570 C C . ASP B 1 170 ? 20.594 3.547 1.004 1 84.19 170 ASP B C 1
ATOM 2572 O O . ASP B 1 170 ? 19.812 3.646 1.953 1 84.19 170 ASP B O 1
ATOM 2576 N N . GLU B 1 171 ? 21.766 3.701 1.267 1 66.19 171 GLU B N 1
ATOM 2577 C CA . GLU B 1 171 ? 22.469 4.148 2.469 1 66.19 171 GLU B CA 1
ATOM 2578 C C . GLU B 1 171 ? 21.812 5.398 3.055 1 66.19 171 GLU B C 1
ATOM 2580 O O . GLU B 1 171 ? 21.859 5.613 4.27 1 66.19 171 GLU B O 1
ATOM 2585 N N . LYS B 1 172 ? 21.219 6.219 2.289 1 55.41 172 LYS B N 1
ATOM 2586 C CA . LYS B 1 172 ? 20.641 7.402 2.914 1 55.41 172 LYS B CA 1
ATOM 2587 C C . LYS B 1 172 ? 19.453 7.031 3.803 1 55.41 172 LYS B C 1
ATOM 2589 O O . LYS B 1 172 ? 18.891 7.891 4.484 1 55.41 172 LYS B O 1
ATOM 2594 N N . SER B 1 173 ? 19.047 5.793 3.607 1 51.03 173 SER B N 1
ATOM 2595 C CA . SER B 1 173 ? 17.938 5.461 4.484 1 51.03 173 SER B CA 1
ATOM 2596 C C . SER B 1 173 ? 18.328 5.559 5.953 1 51.03 173 SER B C 1
ATOM 2598 O O . SER B 1 173 ? 19.5 5.316 6.301 1 51.03 173 SER B O 1
ATOM 2600 N N . ARG B 1 174 ? 17.969 6.656 6.621 1 47.09 174 ARG B N 1
ATOM 2601 C CA . ARG B 1 174 ? 18.281 7.203 7.938 1 47.09 174 ARG B CA 1
ATOM 2602 C C . ARG B 1 174 ? 18.719 6.102 8.898 1 47.09 174 ARG B C 1
ATOM 2604 O O . ARG B 1 174 ? 19.25 6.383 9.977 1 47.09 174 ARG B O 1
ATOM 2611 N N . GLN B 1 175 ? 18.234 5.012 8.703 1 44.16 175 GLN B N 1
ATOM 2612 C CA . GLN B 1 175 ? 18.562 4.16 9.844 1 44.16 175 GLN B CA 1
ATOM 2613 C C . GLN B 1 175 ? 20.062 3.959 9.961 1 44.16 175 GLN B C 1
ATOM 2615 O O . GLN B 1 175 ? 20.547 3.447 10.977 1 44.16 175 GLN B O 1
ATOM 2620 N N . CYS B 1 176 ? 20.766 4.195 8.93 1 42.88 176 CYS B N 1
ATOM 2621 C CA . CYS B 1 176 ? 22.172 3.875 9.109 1 42.88 176 CYS B CA 1
ATOM 2622 C C . CYS B 1 176 ? 22.938 5.078 9.641 1 42.88 176 CYS B C 1
ATOM 2624 O O . CYS B 1 176 ? 24.172 5.062 9.695 1 42.88 176 CYS B O 1
ATOM 2626 N N . LYS B 1 177 ? 22.391 6.086 10.125 1 36.22 177 LYS B N 1
ATOM 2627 C CA . LYS B 1 177 ? 23.266 7.074 10.742 1 36.22 177 LYS B CA 1
ATOM 2628 C C . LYS B 1 177 ? 23.641 6.668 12.156 1 36.22 177 LYS B C 1
ATOM 2630 O O . LYS B 1 177 ? 22.812 6.172 12.914 1 36.22 177 LYS B O 1
#

Nearest PDB structures (foldseek):
  2brj-assembly1_A  TM=7.923E-01  e=2.433E-09  Arabidopsis thaliana
  4h6c-assembly3_G  TM=7.960E-01  e=5.631E-09  Physcomitrium patens
  4h6c-assembly2_B  TM=7.884E-01  e=6.946E-09  Physcomitrium patens
  1zvc-assembly1_A  TM=7.941E-01  e=2.321E-08  Arabidopsis thaliana
  2brj-assembly1_A  TM=7.892E-01  e=4.609E-09  Arabidopsis thaliana

Radius of gyration: 26.99 Å; Cα contacts (8 Å, |Δi|>4): 914; chains: 2; bounding box: 91×71×83 Å

Organism: Gonium pectorale (NCBI:txid33097)

Secondary structure (DSSP, 8-state):
--------------------------S----SEEEEEE--GGG-B--TT--TT-GGGGTTSEEEEEEEEEESSSS----EEEEEEEEEEEEEEETTTTEEEEEEEEEEEEEETTEEEEEEEEEEEEEESTT-EEEEEEEEEEETTTT--EEEEEEEEETTTEEEEEEEE-TTSGGG-/--------------------------S-S--EEEEEEE--GGG-B--TT--TT-GGGGTTSEEEEEEEEEESSSS----EEEEEEEEEEEEEEETTTTEEEEEEEEEEEEEETTEEEEEEEEEEEEEESTT-EEEEEEEEEEETTTT--EEEEEEEEETTTEEEEEEEE-TTSGGG-